Protein AF-A0A359BHM2-F1 (afdb_monomer_lite)

Foldseek 3Di:
DPDDPNVVVVVLVVLLVLLLCLLLPLLLVLCVLVPVHRDLLNSVVVLLVVLVVQCVVLPQQDAQLDQDPDHDDDFSNDRLDDLPDDVSVVVVVVVVVVVVVVVVPQVLLVVVLVVDPDPVVSVVVVVVVVVSVCSNVSSVSSLVSSLSCLQGPPVHPLHQAFAFPVVVCPQPLQVVCVVVVQWDFDDSPPPRGGGSSRTGGHPVCSQLCSCSSSVHPVVSSVSNVSSVVSVVVSVVVSVVVVVVVCVVPVD

Structure (mmCIF, N/CA/C/O backbone):
data_AF-A0A359BHM2-F1
#
_entry.id   AF-A0A359BHM2-F1
#
loop_
_atom_site.group_PDB
_atom_site.id
_atom_site.type_symbol
_atom_site.label_atom_id
_atom_site.label_alt_id
_atom_site.label_comp_id
_atom_site.label_asym_id
_atom_site.label_entity_id
_atom_site.label_seq_id
_atom_site.pdbx_PDB_ins_code
_atom_site.Cartn_x
_atom_site.Cartn_y
_atom_site.Cartn_z
_atom_site.occupancy
_atom_site.B_iso_or_equiv
_atom_site.auth_seq_id
_atom_site.auth_comp_id
_atom_site.auth_asym_id
_atom_site.auth_atom_id
_atom_site.pdbx_PDB_model_num
ATOM 1 N N . MET A 1 1 ? 32.598 -15.786 -12.227 1.00 43.06 1 MET A N 1
ATOM 2 C CA . MET A 1 1 ? 32.624 -14.385 -12.712 1.00 43.06 1 MET A CA 1
ATOM 3 C C . MET A 1 1 ? 32.111 -14.321 -14.161 1.00 43.06 1 MET A C 1
ATOM 5 O O . MET A 1 1 ? 32.843 -13.924 -15.052 1.00 43.06 1 MET A O 1
ATOM 9 N N . LEU A 1 2 ? 30.867 -14.757 -14.416 1.00 44.81 2 LEU A N 1
ATOM 10 C CA . LEU A 1 2 ? 30.299 -14.979 -15.766 1.00 44.81 2 LEU A CA 1
ATOM 11 C C . LEU A 1 2 ? 29.110 -14.045 -16.085 1.00 44.81 2 LEU A C 1
ATOM 13 O O . LEU A 1 2 ? 28.187 -14.410 -16.803 1.00 44.81 2 LEU A O 1
ATOM 17 N N . GLY A 1 3 ? 29.109 -12.827 -15.544 1.00 48.28 3 GLY A N 1
ATOM 18 C CA . GLY A 1 3 ? 28.025 -11.872 -15.760 1.00 48.28 3 GLY A CA 1
ATOM 19 C C . GLY A 1 3 ? 28.545 -10.445 -15.770 1.00 48.28 3 GLY A C 1
ATOM 20 O O . GLY A 1 3 ? 28.732 -9.863 -14.711 1.00 48.28 3 GLY A O 1
ATOM 21 N N . GLY A 1 4 ? 28.805 -9.893 -16.957 1.00 72.62 4 GLY A N 1
ATOM 22 C CA . GLY A 1 4 ? 29.104 -8.464 -17.120 1.00 72.62 4 GLY A CA 1
ATOM 23 C C . GLY A 1 4 ? 27.884 -7.577 -16.822 1.00 72.62 4 GLY A C 1
ATOM 24 O O . GLY A 1 4 ? 26.893 -8.043 -16.264 1.00 72.62 4 GLY A O 1
ATOM 25 N N . MET A 1 5 ? 27.899 -6.317 -17.279 1.00 64.00 5 MET A N 1
ATOM 26 C CA . MET A 1 5 ? 26.804 -5.339 -17.083 1.00 64.00 5 MET A CA 1
ATOM 27 C C . MET A 1 5 ? 25.392 -5.876 -17.407 1.00 64.00 5 MET A C 1
ATOM 29 O O . MET A 1 5 ? 24.415 -5.462 -16.790 1.00 64.00 5 MET A O 1
ATOM 33 N N . ARG A 1 6 ? 25.274 -6.850 -18.323 1.00 64.88 6 ARG A N 1
ATOM 34 C CA . ARG A 1 6 ? 24.004 -7.514 -18.665 1.00 64.88 6 ARG A CA 1
ATOM 35 C C . ARG A 1 6 ? 23.400 -8.339 -17.520 1.00 64.88 6 ARG A C 1
ATOM 37 O O . ARG A 1 6 ? 22.182 -8.425 -17.420 1.00 64.88 6 ARG A O 1
ATOM 44 N N . ALA A 1 7 ? 24.209 -8.957 -16.662 1.00 71.06 7 ALA A N 1
ATOM 45 C CA . ALA A 1 7 ? 23.688 -9.746 -15.544 1.00 71.06 7 ALA A CA 1
ATOM 46 C C . ALA A 1 7 ? 23.012 -8.845 -14.499 1.00 71.06 7 ALA A C 1
ATOM 48 O O . ALA A 1 7 ? 21.906 -9.144 -14.060 1.00 71.06 7 ALA A O 1
ATOM 49 N N . VAL A 1 8 ? 23.623 -7.692 -14.202 1.00 70.75 8 VAL A N 1
ATOM 50 C CA . VAL A 1 8 ? 23.077 -6.683 -13.277 1.00 70.75 8 VAL A CA 1
ATOM 51 C C . VAL A 1 8 ? 21.770 -6.079 -13.806 1.00 70.75 8 VAL A C 1
ATOM 53 O O . VAL A 1 8 ? 20.825 -5.859 -13.052 1.00 70.75 8 VAL A O 1
ATOM 56 N N . THR A 1 9 ? 21.655 -5.854 -15.121 1.00 73.94 9 THR A N 1
ATOM 57 C CA . THR A 1 9 ? 20.395 -5.360 -15.703 1.00 73.94 9 THR A CA 1
ATOM 58 C C . THR A 1 9 ? 19.255 -6.366 -15.545 1.00 73.94 9 THR A C 1
ATOM 60 O O . THR A 1 9 ? 18.137 -5.967 -15.230 1.00 73.94 9 THR A O 1
ATOM 63 N N . TRP A 1 10 ? 19.522 -7.666 -15.707 1.00 77.38 10 TRP A N 1
ATOM 64 C CA . TRP A 1 10 ? 18.494 -8.702 -15.558 1.00 77.38 10 TRP A CA 1
ATOM 65 C C . TRP A 1 10 ? 18.038 -8.871 -14.108 1.00 77.38 10 TRP A C 1
ATOM 67 O O . TRP A 1 10 ? 16.845 -9.051 -13.868 1.00 77.38 10 TRP A O 1
ATOM 77 N N . THR A 1 11 ? 18.949 -8.757 -13.138 1.00 81.50 11 THR A N 1
ATOM 78 C CA . THR A 1 11 ? 18.578 -8.822 -11.718 1.00 81.50 11 THR A CA 1
ATOM 79 C C . THR A 1 11 ? 17.715 -7.636 -11.304 1.00 81.50 11 THR A C 1
ATOM 81 O O . THR A 1 11 ? 16.730 -7.831 -10.599 1.00 81.50 11 THR A O 1
ATOM 84 N N . GLN A 1 12 ? 18.012 -6.427 -11.784 1.00 78.94 12 GLN A N 1
ATOM 85 C CA . GLN A 1 12 ? 17.185 -5.251 -11.494 1.00 78.94 12 GLN A CA 1
ATOM 86 C C . GLN A 1 12 ? 15.796 -5.336 -12.140 1.00 78.94 12 GLN A C 1
ATOM 88 O O . GLN A 1 12 ? 14.804 -4.984 -11.508 1.00 78.94 12 GLN A O 1
ATOM 93 N N . VAL A 1 13 ? 15.692 -5.861 -13.368 1.00 81.94 13 VAL A N 1
ATOM 94 C CA . VAL A 1 13 ? 14.385 -6.124 -13.996 1.00 81.94 13 VAL A CA 1
ATOM 95 C C . VAL A 1 13 ? 13.578 -7.117 -13.159 1.00 81.94 13 VAL A C 1
ATOM 97 O O . VAL A 1 13 ? 12.403 -6.875 -12.889 1.00 81.94 13 VAL A O 1
ATOM 100 N N . ALA A 1 14 ? 14.204 -8.202 -12.697 1.00 84.94 14 ALA A N 1
ATOM 101 C CA . ALA A 1 14 ? 13.541 -9.181 -11.842 1.00 84.94 14 ALA A CA 1
ATOM 102 C C . ALA A 1 14 ? 13.079 -8.568 -10.508 1.00 84.94 14 ALA A C 1
ATOM 104 O O . ALA A 1 14 ? 11.926 -8.760 -10.127 1.00 84.94 14 ALA A O 1
ATOM 105 N N . GLN A 1 15 ? 13.933 -7.786 -9.834 1.00 84.75 15 GLN A N 1
ATOM 106 C CA . GLN A 1 15 ? 13.580 -7.065 -8.601 1.00 84.75 15 GLN A CA 1
ATOM 107 C C . GLN A 1 15 ? 12.366 -6.159 -8.804 1.00 84.75 15 GLN A C 1
ATOM 109 O O . GLN A 1 15 ? 11.465 -6.129 -7.969 1.00 84.75 15 GLN A O 1
ATOM 114 N N . TYR A 1 16 ? 12.319 -5.460 -9.935 1.00 85.06 16 TYR A N 1
ATOM 115 C CA . TYR A 1 16 ? 11.236 -4.542 -10.243 1.00 85.06 16 TYR A CA 1
ATOM 116 C C . TYR A 1 16 ? 9.916 -5.266 -10.537 1.00 85.06 16 TYR A C 1
ATOM 118 O O . TYR A 1 16 ? 8.866 -4.863 -10.044 1.00 85.06 16 TYR A O 1
ATOM 126 N N . ILE A 1 17 ? 9.960 -6.387 -11.263 1.00 87.75 17 ILE A N 1
ATOM 127 C CA . ILE A 1 17 ? 8.781 -7.242 -11.477 1.00 87.75 17 ILE A CA 1
ATOM 128 C C . ILE A 1 17 ? 8.262 -7.785 -10.140 1.00 87.75 17 ILE A C 1
ATOM 130 O O . ILE A 1 17 ? 7.060 -7.723 -9.885 1.00 87.75 17 ILE A O 1
ATOM 134 N N . VAL A 1 18 ? 9.153 -8.274 -9.271 1.00 88.94 18 VAL A N 1
ATOM 135 C CA . VAL A 1 18 ? 8.780 -8.779 -7.940 1.00 88.94 18 VAL A CA 1
ATOM 136 C C . VAL A 1 18 ? 8.131 -7.680 -7.103 1.00 88.94 18 VAL A C 1
ATOM 138 O O . VAL A 1 18 ? 7.089 -7.931 -6.509 1.00 88.94 18 VAL A O 1
ATOM 141 N N . LEU A 1 19 ? 8.690 -6.467 -7.099 1.00 89.12 19 LEU A N 1
ATOM 142 C CA . LEU A 1 19 ? 8.122 -5.306 -6.408 1.00 89.12 19 LEU A CA 1
ATOM 143 C C . LEU A 1 19 ? 6.694 -5.023 -6.881 1.00 89.12 19 LEU A C 1
ATOM 145 O O . LEU A 1 19 ? 5.785 -4.909 -6.063 1.00 89.12 19 LEU A O 1
ATOM 149 N N . ILE A 1 20 ? 6.484 -4.943 -8.195 1.00 90.69 20 ILE A N 1
ATOM 150 C CA . ILE A 1 20 ? 5.177 -4.618 -8.776 1.00 90.69 20 ILE A CA 1
ATOM 151 C C . ILE A 1 20 ? 4.141 -5.703 -8.461 1.00 90.69 20 ILE A C 1
ATOM 153 O O . ILE A 1 20 ? 3.015 -5.390 -8.080 1.00 90.69 20 ILE A O 1
ATOM 157 N N . ILE A 1 21 ? 4.522 -6.976 -8.566 1.00 91.38 21 ILE A N 1
ATOM 158 C CA . ILE A 1 21 ? 3.646 -8.103 -8.223 1.00 91.38 21 ILE A CA 1
ATOM 159 C C . ILE A 1 21 ? 3.322 -8.101 -6.726 1.00 91.38 21 ILE A C 1
ATOM 161 O O . ILE A 1 21 ? 2.158 -8.245 -6.352 1.00 91.38 21 ILE A O 1
ATOM 165 N N . ALA A 1 22 ? 4.330 -7.896 -5.876 1.00 90.69 22 ALA A N 1
ATOM 166 C CA . ALA A 1 22 ? 4.158 -7.801 -4.432 1.00 90.69 22 ALA A CA 1
ATOM 167 C C . ALA A 1 22 ? 3.209 -6.662 -4.048 1.00 90.69 22 ALA A C 1
ATOM 169 O O . ALA A 1 22 ? 2.436 -6.811 -3.110 1.00 90.69 22 ALA A O 1
ATOM 170 N N . TYR A 1 23 ? 3.223 -5.556 -4.793 1.00 89.31 23 TYR A N 1
ATOM 171 C CA . TYR A 1 23 ? 2.334 -4.424 -4.557 1.00 89.31 23 TYR A CA 1
ATOM 172 C C . TYR A 1 23 ? 0.905 -4.660 -5.065 1.00 89.31 23 TYR A C 1
ATOM 174 O O . TYR A 1 23 ? -0.054 -4.300 -4.391 1.00 89.31 23 TYR A O 1
ATOM 182 N N . LEU A 1 24 ? 0.738 -5.290 -6.231 1.00 90.94 24 LEU A N 1
ATOM 183 C CA . LEU A 1 24 ? -0.579 -5.508 -6.838 1.00 90.94 24 LEU A CA 1
ATOM 184 C C . LEU A 1 24 ? -1.402 -6.605 -6.163 1.00 90.94 24 LEU A C 1
ATOM 186 O O . LEU A 1 24 ? -2.615 -6.450 -6.033 1.00 90.94 24 LEU A O 1
ATOM 190 N N . ILE A 1 25 ? -0.776 -7.719 -5.768 1.00 90.94 25 ILE A N 1
ATOM 191 C CA . ILE A 1 25 ? -1.501 -8.888 -5.245 1.00 90.94 25 ILE A CA 1
ATOM 192 C C . ILE A 1 25 ? -2.387 -8.534 -4.037 1.00 90.94 25 ILE A C 1
ATOM 194 O O . ILE A 1 25 ? -3.576 -8.857 -4.087 1.00 90.94 25 ILE A O 1
ATOM 198 N N . PRO A 1 26 ? -1.884 -7.853 -2.986 1.00 89.38 26 PRO A N 1
ATOM 199 C CA . PRO A 1 26 ? -2.713 -7.481 -1.843 1.00 89.38 26 PRO A CA 1
ATOM 200 C C . PRO A 1 26 ? -3.880 -6.582 -2.247 1.00 89.38 26 PRO A C 1
ATOM 202 O O . PRO A 1 26 ? -4.991 -6.771 -1.768 1.00 89.38 26 PRO A O 1
ATOM 205 N N . VAL A 1 27 ? -3.654 -5.631 -3.155 1.00 89.56 27 VAL A N 1
ATOM 206 C CA . VAL A 1 27 ? -4.669 -4.647 -3.559 1.00 89.56 27 VAL A CA 1
ATOM 207 C C . VAL A 1 27 ? -5.783 -5.302 -4.367 1.00 89.56 27 VAL A C 1
ATOM 209 O O . VAL A 1 27 ? -6.958 -5.061 -4.101 1.00 89.56 27 VAL A O 1
ATOM 212 N N . ILE A 1 28 ? -5.427 -6.170 -5.315 1.00 89.75 28 ILE A N 1
ATOM 213 C CA . ILE A 1 28 ? -6.392 -6.947 -6.104 1.00 89.75 28 ILE A CA 1
ATOM 214 C C . ILE A 1 28 ? -7.213 -7.860 -5.191 1.00 89.75 28 ILE A C 1
ATOM 216 O O . ILE A 1 28 ? -8.431 -7.953 -5.344 1.00 89.75 28 ILE A O 1
ATOM 220 N N . TRP A 1 29 ? -6.564 -8.510 -4.221 1.00 88.12 29 TRP A N 1
ATOM 221 C CA . TRP A 1 29 ? -7.259 -9.376 -3.274 1.00 88.12 29 TRP A CA 1
ATOM 222 C C . TRP A 1 29 ? -8.232 -8.584 -2.401 1.00 88.12 29 TRP A C 1
ATOM 224 O O . TRP A 1 29 ? -9.405 -8.944 -2.326 1.00 88.12 29 TRP A O 1
ATOM 234 N N . MET A 1 30 ? -7.772 -7.488 -1.790 1.00 86.38 30 MET A N 1
ATOM 235 C CA . MET A 1 30 ? -8.610 -6.619 -0.959 1.00 86.38 30 MET A CA 1
ATOM 236 C C . MET A 1 30 ? -9.823 -6.105 -1.731 1.00 86.38 30 MET A C 1
ATOM 238 O O . MET A 1 30 ? -10.947 -6.206 -1.249 1.00 86.38 30 MET A O 1
ATOM 242 N N . SER A 1 31 ? -9.609 -5.632 -2.959 1.00 86.31 31 SER A N 1
ATOM 243 C CA . SER A 1 31 ? -10.682 -5.183 -3.848 1.00 86.31 31 SER A CA 1
ATOM 244 C C . SER A 1 31 ? -11.733 -6.266 -4.087 1.00 86.31 31 SER A C 1
ATOM 246 O O . SER A 1 31 ? -12.931 -5.994 -4.032 1.00 86.31 31 SER A O 1
ATOM 248 N N . ASN A 1 32 ? -11.300 -7.512 -4.299 1.00 85.69 32 ASN A N 1
ATOM 249 C CA . ASN A 1 32 ? -12.210 -8.634 -4.492 1.00 85.69 32 ASN A CA 1
ATOM 250 C C . ASN A 1 32 ? -13.006 -8.946 -3.214 1.00 85.69 32 ASN A C 1
ATOM 252 O O . ASN A 1 32 ? -14.225 -9.087 -3.275 1.00 85.69 32 ASN A O 1
ATOM 256 N N . THR A 1 33 ? -12.341 -8.980 -2.055 1.00 81.44 33 THR A N 1
ATOM 257 C CA . THR A 1 33 ? -12.995 -9.252 -0.762 1.00 81.44 33 THR A CA 1
ATOM 258 C C . THR A 1 33 ? -13.956 -8.152 -0.323 1.00 81.44 33 THR A C 1
ATOM 260 O O . THR A 1 33 ? -14.935 -8.446 0.353 1.00 81.44 33 THR A O 1
ATOM 263 N N . GLN A 1 34 ? -13.699 -6.903 -0.715 1.00 80.81 34 GLN A N 1
ATOM 264 C CA . GLN A 1 34 ? -14.555 -5.755 -0.409 1.00 80.81 34 GLN A CA 1
ATOM 265 C C . GLN A 1 34 ? -15.694 -5.569 -1.430 1.00 80.81 34 GLN A C 1
ATOM 267 O O . GLN A 1 34 ? -16.532 -4.693 -1.255 1.00 80.81 34 GLN A O 1
ATOM 272 N N . GLY A 1 35 ? -15.754 -6.384 -2.491 1.00 80.62 35 GLY A N 1
ATOM 273 C CA . GLY A 1 35 ? -16.824 -6.331 -3.494 1.00 80.62 35 GLY A CA 1
ATOM 274 C C . GLY A 1 35 ? -16.606 -5.334 -4.639 1.00 80.62 35 GLY A C 1
ATOM 275 O O . GLY A 1 35 ? -17.441 -5.262 -5.535 1.00 80.62 35 GLY A O 1
ATOM 276 N N . PHE A 1 36 ? -15.465 -4.641 -4.690 1.00 80.88 36 PHE A N 1
ATOM 277 C CA . PHE A 1 36 ? -15.118 -3.665 -5.738 1.00 80.88 36 PHE A CA 1
ATOM 278 C C . PHE A 1 36 ? -14.597 -4.300 -7.045 1.00 80.88 36 PHE A C 1
ATOM 280 O O . PHE A 1 36 ? -14.222 -3.606 -7.991 1.00 80.88 36 PHE A O 1
ATOM 287 N N . GLY A 1 37 ? -14.569 -5.634 -7.120 1.00 80.69 37 GLY A N 1
ATOM 288 C CA . GLY A 1 37 ? -14.139 -6.397 -8.292 1.00 80.69 37 GLY A CA 1
ATOM 289 C C . GLY A 1 37 ? -12.632 -6.674 -8.337 1.00 80.69 37 GLY A C 1
ATOM 290 O O . GLY A 1 37 ? -11.892 -6.399 -7.398 1.00 80.69 37 GLY A O 1
ATOM 291 N N . ILE A 1 38 ? -12.167 -7.277 -9.437 1.00 77.12 38 ILE A N 1
ATOM 292 C CA . ILE A 1 38 ? -10.764 -7.719 -9.598 1.00 77.12 38 ILE A CA 1
ATOM 293 C C . ILE A 1 38 ? -9.820 -6.534 -9.842 1.00 77.12 38 ILE A C 1
ATOM 295 O O . ILE A 1 38 ? -8.649 -6.580 -9.475 1.00 77.12 38 ILE A O 1
ATOM 299 N N . ILE A 1 39 ? -10.313 -5.470 -10.477 1.00 83.81 39 ILE A N 1
ATOM 300 C CA . ILE A 1 39 ? -9.502 -4.297 -10.800 1.00 83.81 39 ILE A CA 1
ATOM 301 C C . ILE A 1 39 ? -9.891 -3.171 -9.829 1.00 83.81 39 ILE A C 1
ATOM 303 O O . ILE A 1 39 ? -10.901 -2.506 -10.069 1.00 83.81 39 ILE A O 1
ATOM 307 N N . PRO A 1 40 ? -9.081 -2.911 -8.781 1.00 77.50 40 PRO A N 1
ATOM 308 C CA . PRO A 1 40 ? -9.393 -1.934 -7.726 1.00 77.50 40 PRO A CA 1
ATOM 309 C C . PRO A 1 40 ? -9.658 -0.531 -8.267 1.00 77.50 40 PRO A C 1
ATOM 311 O O . PRO A 1 40 ? -10.446 0.232 -7.721 1.00 77.50 40 PRO A O 1
ATOM 314 N N . HIS A 1 41 ? -9.018 -0.199 -9.383 1.00 83.50 41 HIS A N 1
ATOM 315 C CA . HIS A 1 41 ? -9.092 1.113 -10.001 1.00 83.50 41 HIS A CA 1
ATOM 316 C C . HIS A 1 41 ? -10.483 1.468 -10.543 1.00 83.50 41 HIS A C 1
ATOM 318 O O . HIS A 1 41 ? -10.804 2.650 -10.619 1.00 83.50 41 HIS A O 1
ATOM 324 N N . PHE A 1 42 ? -11.309 0.481 -10.911 1.00 82.94 42 PHE A N 1
ATOM 325 C CA . PHE A 1 42 ? -12.669 0.747 -11.394 1.00 82.94 42 PHE A CA 1
ATOM 326 C C . PHE A 1 42 ? -13.666 0.931 -10.246 1.00 82.94 42 PHE A C 1
ATOM 328 O O . PHE A 1 42 ? -14.535 1.790 -10.346 1.00 82.94 42 PHE A O 1
ATOM 335 N N . GLY A 1 43 ? -13.507 0.193 -9.143 1.00 79.25 43 GLY A N 1
ATOM 336 C CA . GLY A 1 43 ? -14.335 0.345 -7.940 1.00 79.25 43 GLY A CA 1
ATOM 337 C C . GLY A 1 43 ? -13.870 1.453 -6.987 1.00 79.25 43 GLY A C 1
ATOM 338 O O . GLY A 1 43 ? -14.527 1.725 -5.988 1.00 79.25 43 GLY A O 1
ATOM 339 N N . TYR A 1 44 ? -12.760 2.133 -7.299 1.00 80.81 44 TYR A N 1
ATOM 340 C CA . TYR A 1 44 ? -12.183 3.188 -6.461 1.00 80.81 44 TYR A CA 1
ATOM 341 C C . TYR A 1 44 ? -13.184 4.300 -6.109 1.00 80.81 44 TYR A C 1
ATOM 343 O O . TYR A 1 44 ? -13.208 4.765 -4.975 1.00 80.81 44 TYR A O 1
ATOM 351 N N . GLY A 1 45 ? -14.031 4.717 -7.057 1.00 81.75 45 GLY A N 1
ATOM 352 C CA . GLY A 1 45 ? -15.023 5.771 -6.813 1.00 81.75 45 GLY A CA 1
ATOM 353 C C . GLY A 1 45 ? -16.063 5.385 -5.757 1.00 81.75 45 GLY A C 1
ATOM 354 O O . GLY A 1 45 ? -16.374 6.184 -4.878 1.00 81.75 45 GLY A O 1
ATOM 355 N N . GLU A 1 46 ? -16.548 4.144 -5.806 1.00 83.50 46 GLU A N 1
ATOM 356 C CA . GLU A 1 46 ? -17.490 3.602 -4.821 1.00 83.50 46 GLU A CA 1
ATOM 357 C C . GLU A 1 46 ? -16.817 3.426 -3.457 1.00 83.50 46 GLU A C 1
ATOM 359 O O . GLU A 1 46 ? -17.390 3.789 -2.431 1.00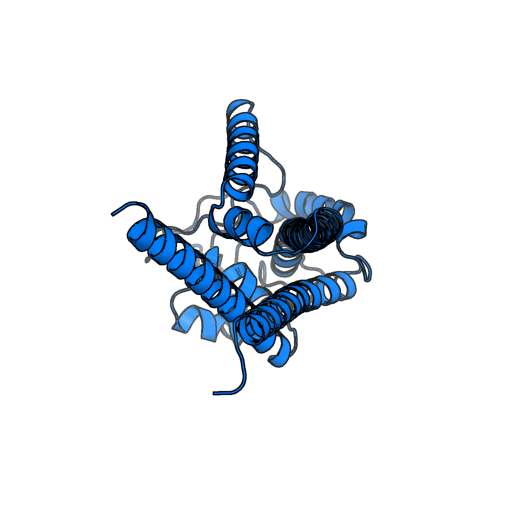 83.50 46 GLU A O 1
ATOM 364 N N . ALA A 1 47 ? -15.567 2.953 -3.446 1.00 83.12 47 ALA A N 1
ATOM 365 C CA . ALA A 1 47 ? -14.764 2.834 -2.236 1.00 83.12 47 ALA A CA 1
ATOM 366 C C . ALA A 1 47 ? -14.581 4.194 -1.540 1.00 83.12 47 ALA A C 1
ATOM 368 O O . ALA A 1 47 ? -14.766 4.314 -0.329 1.00 83.12 47 ALA A O 1
ATOM 369 N N . VAL A 1 48 ? -14.279 5.249 -2.300 1.00 83.69 48 VAL A N 1
ATOM 370 C CA . VAL A 1 48 ? -14.160 6.612 -1.762 1.00 83.69 48 VAL A CA 1
ATOM 371 C C . VAL A 1 48 ? -15.499 7.129 -1.239 1.00 83.69 48 VAL A C 1
ATOM 373 O O . VAL A 1 48 ? -15.531 7.682 -0.140 1.00 83.69 48 VAL A O 1
ATOM 376 N N . ALA A 1 49 ? -16.598 6.925 -1.971 1.00 84.00 49 ALA A N 1
ATOM 377 C CA . ALA A 1 49 ? -17.931 7.328 -1.520 1.00 84.00 49 ALA A CA 1
ATOM 378 C C . ALA A 1 49 ? -18.298 6.648 -0.191 1.00 84.00 49 ALA A C 1
ATOM 380 O O . ALA A 1 49 ? -18.765 7.302 0.740 1.00 84.00 49 ALA A O 1
ATOM 381 N N . ARG A 1 50 ? -17.982 5.355 -0.058 1.00 82.56 50 ARG A N 1
ATOM 382 C CA . ARG A 1 50 ? -18.188 4.607 1.182 1.00 82.56 50 ARG A CA 1
ATOM 383 C C . ARG A 1 50 ? -17.372 5.164 2.346 1.00 82.56 50 ARG A C 1
ATOM 385 O O . ARG A 1 50 ? -17.891 5.278 3.453 1.00 82.56 50 ARG A O 1
ATOM 392 N N . ILE A 1 51 ? -16.116 5.553 2.109 1.00 82.25 51 ILE A N 1
ATOM 393 C CA . ILE A 1 51 ? -15.317 6.235 3.135 1.00 82.25 51 ILE A CA 1
ATOM 394 C C . ILE A 1 51 ? -16.019 7.521 3.560 1.00 82.25 51 ILE A C 1
ATOM 396 O O . ILE A 1 51 ? -16.207 7.704 4.755 1.00 82.25 51 ILE A O 1
ATOM 400 N N . GLN A 1 52 ? -16.448 8.366 2.616 1.00 80.38 52 GLN A N 1
ATOM 401 C CA . GLN A 1 52 ? -17.101 9.650 2.909 1.00 80.38 52 GLN A CA 1
ATOM 402 C C . GLN A 1 52 ? -18.362 9.508 3.775 1.00 80.38 52 GLN A C 1
ATOM 404 O O . GLN A 1 52 ? -18.639 10.390 4.584 1.00 80.38 52 GLN A O 1
ATOM 409 N N . GLU A 1 53 ? -19.101 8.405 3.645 1.00 81.75 53 GLU A N 1
ATOM 410 C CA . GLU A 1 53 ? -20.223 8.079 4.535 1.00 81.75 53 GLU A CA 1
ATOM 411 C C . GLU A 1 53 ? -19.766 7.688 5.945 1.00 81.75 53 GLU A C 1
ATOM 413 O O . GLU A 1 53 ? -20.396 8.065 6.933 1.00 81.75 53 GLU A O 1
ATOM 418 N N . LEU A 1 54 ? -18.680 6.919 6.049 1.00 79.25 54 LEU A N 1
ATOM 419 C CA . LEU A 1 54 ? -18.172 6.390 7.313 1.00 79.25 54 LEU A CA 1
ATOM 420 C C . LEU A 1 54 ? -17.407 7.439 8.125 1.00 79.25 54 LEU A C 1
ATOM 422 O O . LEU A 1 54 ? -17.515 7.426 9.348 1.00 79.25 54 LEU A O 1
ATOM 426 N N . GLU A 1 55 ? -16.674 8.359 7.483 1.00 76.12 55 GLU A N 1
ATOM 427 C CA . GLU A 1 55 ? -15.870 9.388 8.163 1.00 76.12 55 GLU A CA 1
ATOM 428 C C . GLU A 1 55 ? -16.650 10.191 9.225 1.00 76.12 55 GLU A C 1
ATOM 430 O O . GLU A 1 55 ? -16.177 10.272 10.364 1.00 76.12 55 GLU A O 1
ATOM 435 N N . PRO A 1 56 ? -17.840 10.754 8.931 1.00 72.00 56 PRO A N 1
ATOM 436 C CA . PRO A 1 56 ? -18.614 11.479 9.937 1.00 72.00 56 PRO A CA 1
ATOM 437 C C . PRO A 1 56 ? -19.160 10.560 11.038 1.00 72.00 56 PRO A C 1
ATOM 439 O O . PRO A 1 56 ? -19.284 10.994 12.182 1.00 72.00 56 PRO A O 1
ATOM 442 N N . VAL A 1 57 ? -19.459 9.294 10.724 1.00 71.00 57 VAL A N 1
ATOM 443 C CA . VAL A 1 57 ? -20.014 8.321 11.682 1.00 71.00 57 VAL A CA 1
ATOM 444 C C . VAL A 1 57 ? -18.972 7.907 12.719 1.00 71.00 57 VAL A C 1
ATOM 446 O O . VAL A 1 57 ? -19.290 7.807 13.901 1.00 71.00 57 VAL A O 1
ATOM 449 N N . VAL A 1 58 ? -17.717 7.728 12.304 1.00 69.75 58 VAL A N 1
ATOM 450 C CA . VAL A 1 58 ? -16.603 7.364 13.199 1.00 69.75 58 VAL A CA 1
ATOM 451 C C . VAL A 1 58 ? -15.936 8.580 13.861 1.00 69.75 58 VAL A C 1
ATOM 453 O O . VAL A 1 58 ? -14.867 8.443 14.453 1.00 69.75 58 VAL A O 1
ATOM 456 N N . GLN A 1 59 ? -16.550 9.766 13.754 1.00 66.94 59 GLN A N 1
ATOM 457 C CA . GLN A 1 59 ? -16.064 11.033 14.314 1.00 66.94 59 GLN A CA 1
ATOM 458 C C . GLN A 1 59 ? -14.621 11.376 13.894 1.00 66.94 59 GLN A C 1
ATOM 460 O O . GLN A 1 59 ? -13.775 11.735 14.721 1.00 66.94 59 GLN A O 1
ATOM 465 N N . LEU A 1 60 ? -14.323 11.285 12.590 1.00 61.31 60 LEU A N 1
ATOM 466 C CA . LEU A 1 60 ? -13.025 11.698 12.049 1.00 61.31 60 LEU A CA 1
ATOM 467 C C . LEU A 1 60 ? -12.686 13.142 12.471 1.00 61.31 60 LEU A C 1
ATOM 469 O O . LEU A 1 60 ? -13.433 14.075 12.187 1.00 61.31 60 LEU A O 1
ATOM 473 N N . GLY A 1 61 ? -11.543 13.329 13.137 1.00 54.94 61 GLY A N 1
ATOM 474 C CA . GLY A 1 61 ? -11.083 14.648 13.593 1.00 54.94 61 GLY A CA 1
ATOM 475 C C . GLY A 1 61 ? -11.484 15.028 15.023 1.00 54.94 61 GLY A C 1
ATOM 476 O O . GLY A 1 61 ? -11.104 16.111 15.474 1.00 54.94 61 GLY A O 1
ATOM 477 N N . ALA A 1 62 ? -12.173 14.151 15.764 1.00 57.84 62 ALA A N 1
ATOM 478 C CA . ALA A 1 62 ? -12.264 14.275 17.218 1.00 57.84 62 ALA A CA 1
ATOM 479 C C . ALA A 1 62 ? -10.851 14.329 17.830 1.00 57.84 62 ALA A C 1
ATOM 481 O O . ALA A 1 62 ? -9.927 13.656 17.360 1.00 57.84 62 ALA A O 1
ATOM 482 N N . ALA A 1 63 ? -10.662 15.167 18.854 1.00 54.16 63 ALA A N 1
ATOM 483 C CA . ALA A 1 63 ? -9.372 15.289 19.521 1.00 54.16 63 ALA A CA 1
ATOM 484 C C . ALA A 1 63 ? -8.922 13.908 20.030 1.00 54.16 63 ALA A C 1
ATOM 486 O O . ALA A 1 63 ? -9.705 13.196 20.660 1.00 54.16 63 ALA A O 1
ATOM 487 N N . ALA A 1 64 ? -7.672 13.531 19.731 1.00 57.09 64 ALA A N 1
ATOM 488 C CA . ALA A 1 64 ? -7.071 12.322 20.284 1.00 57.09 64 ALA A CA 1
ATOM 489 C C . ALA A 1 64 ? -7.185 12.349 21.805 1.00 57.09 64 ALA A C 1
ATOM 491 O O . ALA A 1 64 ? -6.805 13.348 22.430 1.00 57.09 64 ALA A O 1
ATOM 492 N N . VAL A 1 65 ? -7.711 11.265 22.375 1.00 55.09 65 VAL A N 1
ATOM 493 C CA . VAL A 1 65 ? -7.714 11.091 23.821 1.00 55.09 65 VAL A CA 1
ATOM 494 C C . VAL A 1 65 ? -6.299 10.649 24.183 1.00 55.09 65 VAL A C 1
ATOM 496 O O . VAL A 1 65 ? -5.862 9.542 23.885 1.00 55.09 65 VAL A O 1
ATOM 499 N N . ASP A 1 66 ? -5.546 11.616 24.695 1.00 56.09 66 ASP A N 1
ATOM 500 C CA . ASP A 1 66 ? -4.111 11.591 24.958 1.00 56.09 66 ASP A CA 1
ATOM 501 C C . ASP A 1 66 ? -3.170 11.572 23.746 1.00 56.09 66 ASP A C 1
ATOM 503 O O . ASP A 1 66 ? -3.332 10.893 22.731 1.00 56.09 66 ASP A O 1
ATOM 507 N N . LYS A 1 67 ? -2.104 12.371 23.875 1.00 56.09 67 LYS A N 1
ATOM 508 C CA . LYS A 1 67 ? -1.003 12.358 22.918 1.00 56.09 67 LYS A CA 1
ATOM 509 C C . LYS A 1 67 ? -0.248 11.045 23.095 1.00 56.09 67 LYS A C 1
ATOM 511 O O . LYS A 1 67 ? 0.142 10.723 24.217 1.00 56.09 67 LYS A O 1
ATOM 516 N N . PRO A 1 68 ? 0.028 10.325 22.006 1.00 56.38 68 PRO A N 1
ATOM 517 C CA . PRO A 1 68 ? 0.749 9.075 22.096 1.00 56.38 68 PRO A CA 1
ATOM 518 C C . PRO A 1 68 ? 2.140 9.258 22.726 1.00 56.38 68 PRO A C 1
ATOM 520 O O . PRO A 1 68 ? 2.785 10.283 22.480 1.00 56.38 68 PRO A O 1
ATOM 523 N N . PRO A 1 69 ? 2.643 8.267 23.488 1.00 56.09 69 PRO A N 1
ATOM 524 C CA . PRO A 1 69 ? 3.917 8.367 24.209 1.00 56.09 69 PRO A CA 1
ATOM 525 C C . PRO A 1 69 ? 5.134 8.545 23.286 1.00 56.09 69 PRO A C 1
ATOM 527 O O . PRO A 1 69 ? 6.171 9.051 23.713 1.00 56.09 69 PRO A O 1
ATOM 530 N N . PHE A 1 70 ? 5.007 8.179 22.009 1.00 55.84 70 PHE A N 1
ATOM 531 C CA . PHE A 1 70 ? 6.016 8.393 20.977 1.00 55.84 70 PHE A CA 1
ATOM 532 C C . PHE A 1 70 ? 5.434 9.363 19.949 1.00 55.84 70 PHE A C 1
ATOM 534 O O . PHE A 1 70 ? 4.585 8.994 19.140 1.00 55.84 70 PHE A O 1
ATOM 541 N N . GLY A 1 71 ? 5.823 10.635 20.051 1.00 51.50 71 GLY A N 1
ATOM 542 C CA . GLY A 1 71 ? 5.257 11.720 19.255 1.00 51.50 71 GLY A CA 1
ATOM 543 C C . GLY A 1 71 ? 5.215 11.426 17.753 1.00 51.50 71 GLY A C 1
ATOM 544 O O . GLY A 1 71 ? 6.149 10.868 17.183 1.00 51.50 71 GLY A O 1
ATOM 545 N N . GLY A 1 72 ? 4.136 11.875 17.113 1.00 50.59 72 GLY A N 1
ATOM 546 C CA . GLY A 1 72 ? 4.026 11.913 15.660 1.00 50.59 72 GLY A CA 1
ATOM 547 C C . GLY A 1 72 ? 3.375 10.680 15.050 1.00 50.59 72 GLY A C 1
ATOM 548 O O . GLY A 1 72 ? 4.018 9.895 14.367 1.00 50.59 72 GLY A O 1
ATOM 549 N N . VAL A 1 73 ? 2.058 10.590 15.176 1.00 50.72 73 VAL A N 1
ATOM 550 C CA . VAL A 1 73 ? 1.239 9.903 14.176 1.00 50.72 73 VAL A CA 1
ATOM 551 C C . VAL A 1 73 ? 0.057 10.790 13.883 1.00 50.72 73 VAL A C 1
ATOM 553 O O . VAL A 1 73 ? -0.756 11.098 14.753 1.00 50.72 73 VAL A O 1
ATOM 556 N N . LYS A 1 74 ? -0.001 11.258 12.636 1.00 52.69 74 LYS A N 1
ATOM 557 C CA . LYS A 1 74 ? -1.248 11.772 12.102 1.00 52.69 74 LYS A CA 1
ATOM 558 C C . LYS A 1 74 ? -2.209 10.596 12.126 1.00 52.69 74 LYS A C 1
ATOM 560 O O . LYS A 1 74 ? -2.066 9.652 11.356 1.00 52.69 74 LYS A O 1
ATOM 565 N N . ILE A 1 75 ? -3.123 10.684 13.081 1.00 53.88 75 ILE A N 1
ATOM 566 C CA . ILE A 1 75 ? -4.391 9.973 13.154 1.00 53.88 75 ILE A CA 1
ATOM 567 C C . ILE A 1 75 ? -4.961 9.899 11.730 1.00 53.88 75 ILE A C 1
ATOM 569 O O . ILE A 1 75 ? -4.677 10.759 10.884 1.00 53.88 75 ILE A O 1
ATOM 573 N N . LEU A 1 76 ? -5.828 8.930 11.466 1.00 60.09 76 LEU A N 1
ATOM 574 C CA . LEU A 1 76 ? -6.773 8.997 10.351 1.00 60.09 76 LEU A CA 1
ATOM 575 C C . LEU A 1 76 ? -7.727 10.213 10.518 1.00 60.09 76 LEU A C 1
ATOM 577 O O . LEU A 1 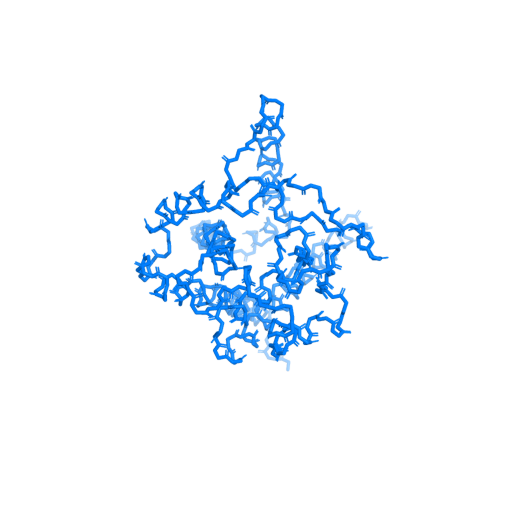76 ? -8.913 10.066 10.318 1.00 60.09 76 LEU A O 1
ATOM 581 N N . SER A 1 77 ? -7.247 11.387 10.949 1.00 54.78 77 SER A N 1
ATOM 582 C CA . SER A 1 77 ? -7.968 12.621 11.262 1.00 54.78 77 SER A CA 1
ATOM 583 C C . SER A 1 77 ? -8.025 13.578 10.082 1.00 54.78 77 SER A C 1
ATOM 585 O O . SER A 1 77 ? -8.744 14.569 10.140 1.00 54.78 77 SER A O 1
ATOM 587 N N . VAL A 1 78 ? -7.258 13.304 9.023 1.00 64.94 78 VAL A N 1
ATOM 588 C CA . VAL A 1 78 ? -7.398 14.018 7.758 1.00 64.94 78 VAL A CA 1
ATOM 589 C C . VAL A 1 78 ? -8.486 13.306 6.951 1.00 64.94 78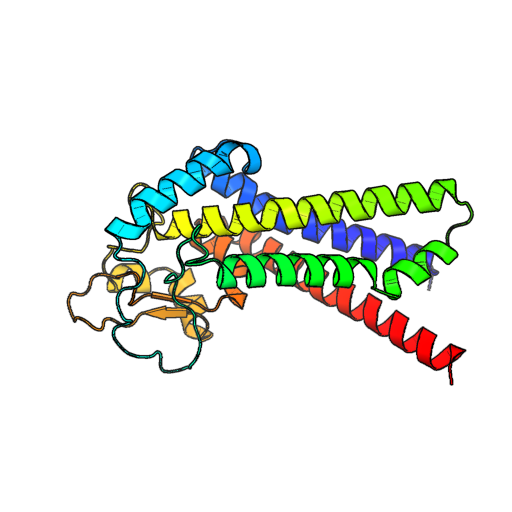 VAL A C 1
ATOM 591 O O . VAL A 1 78 ? -8.363 12.090 6.729 1.00 64.94 78 VAL A O 1
ATOM 594 N N . PRO A 1 79 ? -9.535 14.030 6.520 1.00 65.31 79 PRO A N 1
ATOM 595 C CA . PRO A 1 79 ? -10.525 13.494 5.600 1.00 65.31 79 PRO A CA 1
ATOM 596 C C . PRO A 1 79 ? -9.847 12.899 4.371 1.00 65.31 79 PRO A C 1
ATOM 598 O O . PRO A 1 79 ? -8.856 13.435 3.867 1.00 65.31 79 PRO A O 1
ATOM 601 N N . HIS A 1 80 ? -10.361 11.774 3.884 1.00 69.88 80 HIS A N 1
ATOM 602 C CA . HIS A 1 80 ? -9.768 11.088 2.737 1.00 69.88 80 HIS A CA 1
ATOM 603 C C . HIS A 1 80 ? -9.818 11.941 1.457 1.00 69.88 80 HIS A C 1
ATOM 605 O O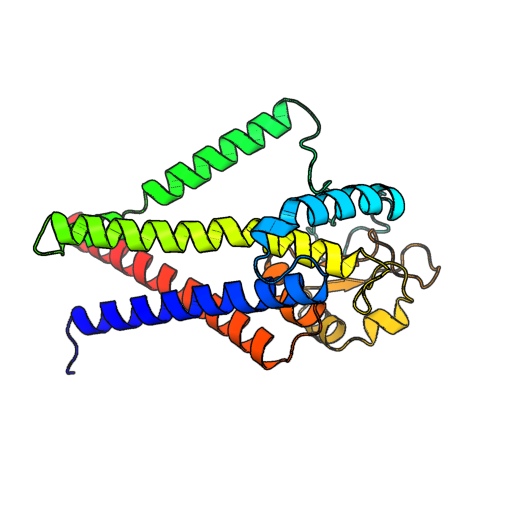 . HIS A 1 80 ? -8.950 11.814 0.595 1.00 69.88 80 HIS A O 1
ATOM 611 N N . PHE A 1 81 ? -10.808 12.833 1.354 1.00 63.31 81 PHE A N 1
ATOM 612 C CA . PHE A 1 81 ? -11.012 13.701 0.199 1.00 63.31 81 PHE A CA 1
ATOM 613 C C . PHE A 1 81 ? -11.517 15.090 0.617 1.00 63.31 81 PHE A C 1
ATOM 615 O O . PHE A 1 81 ? -12.644 15.461 0.304 1.00 63.31 81 PHE A O 1
ATOM 622 N N . ASP A 1 82 ? -10.703 15.861 1.345 1.00 61.97 82 ASP A N 1
ATOM 623 C CA . ASP A 1 82 ? -10.992 17.288 1.550 1.00 61.97 82 ASP A CA 1
ATOM 624 C C . ASP A 1 82 ? -9.720 18.114 1.829 1.00 61.97 82 ASP A C 1
ATOM 626 O O . ASP A 1 82 ? -9.241 18.159 2.967 1.00 61.97 82 ASP A O 1
ATOM 630 N N . PRO A 1 83 ? -9.119 18.776 0.821 1.00 57.47 83 PRO A N 1
ATOM 631 C CA . PRO A 1 83 ? -8.236 19.899 1.088 1.00 57.47 83 PRO A CA 1
ATOM 632 C C . PRO A 1 83 ? -9.102 21.061 1.593 1.00 57.47 83 PRO A C 1
ATOM 634 O O . PRO A 1 83 ? -9.658 21.828 0.807 1.00 57.47 83 PRO A O 1
ATOM 637 N N . GLN A 1 84 ? -9.214 21.194 2.914 1.00 55.16 84 GLN A N 1
ATOM 638 C CA . GLN A 1 84 ? -9.972 22.254 3.573 1.00 55.16 84 GLN A CA 1
ATOM 639 C C . GLN A 1 84 ? -9.366 23.636 3.256 1.00 55.16 84 GLN A C 1
ATOM 641 O O . GLN A 1 84 ? -8.510 24.167 3.966 1.00 55.16 84 GLN A O 1
ATOM 646 N N . GLY A 1 85 ? -9.818 24.235 2.154 1.00 65.38 85 GLY A N 1
ATOM 647 C CA . GLY A 1 85 ? -9.499 25.600 1.735 1.00 65.38 85 GLY A CA 1
ATOM 648 C C . GLY A 1 85 ? -8.492 25.720 0.584 1.00 65.38 85 GLY A C 1
ATOM 649 O O . GLY A 1 85 ? -7.680 24.838 0.311 1.00 65.38 85 GLY A O 1
ATOM 650 N N . GLY A 1 86 ? -8.513 26.880 -0.086 1.00 70.00 86 GLY A N 1
ATOM 651 C CA . GLY A 1 86 ? -7.723 27.126 -1.300 1.00 70.00 86 GLY A CA 1
ATOM 652 C C . GLY A 1 86 ? -6.212 26.942 -1.125 1.00 70.00 86 GLY A C 1
ATOM 653 O O . GLY A 1 86 ? -5.551 26.444 -2.031 1.00 70.00 86 GLY A O 1
ATOM 654 N N . MET A 1 87 ? -5.661 27.272 0.050 1.00 73.88 87 MET A N 1
ATOM 655 C CA . MET A 1 87 ? -4.230 27.102 0.331 1.00 73.88 87 MET A CA 1
ATOM 656 C C . MET A 1 87 ? -3.817 25.624 0.394 1.00 73.88 87 MET A C 1
ATOM 658 O O . MET A 1 87 ? -2.744 25.276 -0.087 1.00 73.88 87 MET A O 1
ATOM 662 N N . GLN A 1 88 ? -4.672 24.744 0.926 1.00 71.88 88 GLN A N 1
ATOM 663 C CA . GLN A 1 88 ? -4.377 23.311 1.034 1.00 71.88 88 GLN A CA 1
ATOM 664 C C . GLN A 1 88 ? -4.416 22.627 -0.337 1.00 71.88 88 GLN A C 1
ATOM 666 O O . GLN A 1 88 ? -3.538 21.821 -0.646 1.00 71.88 88 GLN A O 1
ATOM 671 N N . SER A 1 89 ? -5.355 23.021 -1.202 1.00 77.38 89 SER A N 1
ATOM 672 C CA . SER A 1 89 ? -5.391 22.577 -2.602 1.00 77.38 89 SER A CA 1
ATOM 673 C C . SER A 1 89 ? -4.141 23.019 -3.368 1.00 77.38 89 SER A C 1
ATOM 675 O O . SER A 1 89 ? -3.577 22.242 -4.140 1.00 77.38 89 SER A O 1
ATOM 677 N N . TRP A 1 90 ? -3.652 24.238 -3.114 1.00 81.06 90 TRP A N 1
ATOM 678 C CA . TRP A 1 90 ? -2.391 24.726 -3.681 1.00 81.06 90 TRP A CA 1
ATOM 679 C C . TRP A 1 90 ? -1.168 23.984 -3.140 1.00 81.06 90 TRP A C 1
ATOM 681 O O . TRP A 1 90 ? -0.272 23.645 -3.915 1.00 81.06 90 TRP A O 1
ATOM 691 N N . SER A 1 91 ? -1.121 23.679 -1.841 1.00 80.81 91 SER A N 1
ATOM 692 C CA . SER A 1 91 ? -0.075 22.824 -1.265 1.00 80.81 91 SER A CA 1
ATOM 693 C C . SER A 1 91 ? -0.077 21.428 -1.891 1.00 80.81 91 SER A C 1
ATOM 695 O O . SER A 1 91 ? 0.986 20.897 -2.195 1.00 80.81 91 SER A O 1
ATOM 697 N N . PHE A 1 92 ? -1.251 20.851 -2.155 1.00 80.12 92 PHE A N 1
ATOM 698 C CA . PHE A 1 92 ? -1.359 19.561 -2.836 1.00 80.12 92 PHE A CA 1
ATOM 699 C C . PHE A 1 92 ? -0.864 19.631 -4.287 1.00 80.12 92 PHE A C 1
ATOM 701 O O . PHE A 1 92 ? -0.053 18.805 -4.702 1.00 80.12 92 PHE A O 1
ATOM 708 N N . ALA A 1 93 ? -1.282 20.648 -5.047 1.00 83.69 93 ALA A N 1
ATOM 709 C CA . ALA A 1 93 ? -0.848 20.838 -6.431 1.00 83.69 93 ALA A CA 1
ATOM 710 C C . ALA A 1 93 ? 0.669 21.071 -6.539 1.00 83.69 93 ALA A C 1
ATOM 712 O O . ALA A 1 93 ? 1.340 20.463 -7.373 1.00 83.69 93 ALA A O 1
ATOM 713 N N . THR A 1 94 ? 1.230 21.916 -5.673 1.00 86.25 94 THR A N 1
ATOM 714 C CA . THR A 1 94 ? 2.679 22.172 -5.638 1.00 86.25 94 THR A CA 1
ATOM 715 C C . THR A 1 94 ? 3.468 20.939 -5.211 1.00 86.25 94 THR A C 1
ATOM 717 O O . THR A 1 94 ? 4.504 20.655 -5.811 1.00 86.25 94 THR A O 1
ATOM 720 N N . LEU A 1 95 ? 2.967 20.157 -4.250 1.00 85.25 95 LEU A N 1
ATOM 721 C CA . LEU A 1 95 ? 3.571 18.883 -3.865 1.00 85.25 95 LEU A CA 1
ATOM 722 C C . LEU A 1 95 ? 3.534 17.869 -5.017 1.00 85.25 95 LEU A C 1
ATOM 724 O O . LEU A 1 95 ? 4.551 17.236 -5.291 1.00 85.25 95 LEU A O 1
ATOM 728 N N . ALA A 1 96 ? 2.421 17.769 -5.747 1.00 83.06 96 ALA A N 1
ATOM 729 C CA . ALA A 1 96 ? 2.313 16.906 -6.922 1.00 83.06 96 ALA A CA 1
ATOM 730 C C . ALA A 1 96 ? 3.326 17.296 -8.015 1.00 83.06 96 ALA A C 1
ATOM 732 O O . ALA A 1 96 ? 4.042 16.433 -8.523 1.00 83.06 96 ALA A O 1
ATOM 733 N N . ILE A 1 97 ? 3.454 18.592 -8.324 1.00 86.38 97 ILE A N 1
ATOM 734 C CA . ILE A 1 97 ? 4.452 19.101 -9.283 1.00 86.38 97 ILE A CA 1
ATOM 735 C C . ILE A 1 97 ? 5.875 18.805 -8.800 1.00 86.38 97 ILE A C 1
ATOM 737 O O . ILE A 1 97 ? 6.702 18.342 -9.584 1.00 86.38 97 ILE A O 1
ATOM 741 N N . CYS A 1 98 ? 6.158 19.037 -7.517 1.00 88.62 98 CYS A N 1
ATOM 742 C CA . CYS A 1 98 ? 7.455 18.748 -6.911 1.00 88.62 98 CYS A CA 1
ATOM 743 C C . CYS A 1 98 ? 7.812 17.261 -7.050 1.00 88.62 98 CYS A C 1
ATOM 745 O O . CYS A 1 98 ? 8.912 16.930 -7.493 1.00 88.62 98 CYS A O 1
ATOM 747 N N . MET A 1 99 ? 6.867 16.357 -6.772 1.00 84.25 99 MET A N 1
ATOM 748 C CA . MET A 1 99 ? 7.075 14.918 -6.945 1.00 84.25 99 MET A CA 1
ATOM 749 C C . MET A 1 99 ? 7.291 14.531 -8.412 1.00 84.25 99 MET A C 1
ATOM 751 O O . MET A 1 99 ? 8.202 13.758 -8.704 1.00 84.25 99 MET A O 1
ATOM 755 N N . MET A 1 100 ? 6.514 15.088 -9.346 1.00 83.19 100 MET A N 1
ATOM 756 C CA . MET A 1 100 ? 6.686 14.825 -10.782 1.00 83.19 100 MET A CA 1
ATOM 757 C C . MET A 1 100 ? 8.056 15.297 -11.281 1.00 83.19 100 MET A C 1
ATOM 759 O O . MET A 1 100 ? 8.781 14.532 -11.920 1.00 83.19 100 MET A O 1
ATOM 763 N N . MET A 1 101 ? 8.450 16.524 -10.937 1.00 83.81 101 MET A N 1
ATOM 764 C CA . MET A 1 101 ? 9.758 17.075 -11.294 1.00 83.81 101 MET A CA 1
ATOM 765 C C . MET A 1 101 ? 10.898 16.271 -10.657 1.00 83.81 101 MET A C 1
ATOM 767 O O . MET A 1 101 ? 11.898 16.006 -11.321 1.00 83.81 101 MET A O 1
ATOM 771 N N . GLY A 1 102 ? 10.717 15.812 -9.416 1.00 81.75 102 GLY A N 1
ATOM 772 C CA . GLY A 1 102 ? 11.649 14.922 -8.728 1.00 81.75 102 GLY A CA 1
ATOM 773 C C . GLY A 1 102 ? 11.832 13.582 -9.441 1.00 81.75 102 GLY A C 1
ATOM 774 O O . GLY A 1 102 ? 12.959 13.137 -9.613 1.00 81.75 102 GLY A O 1
ATOM 775 N N . THR A 1 103 ? 10.756 12.954 -9.928 1.00 76.62 103 THR A N 1
ATOM 776 C CA . THR A 1 103 ? 10.876 11.706 -10.707 1.00 76.62 103 THR A CA 1
ATOM 777 C C . THR A 1 103 ? 11.548 11.909 -12.067 1.00 76.62 103 THR A C 1
ATOM 779 O O . THR A 1 103 ? 12.239 11.013 -12.549 1.00 76.62 103 THR A O 1
ATOM 782 N N . ALA A 1 104 ? 11.390 13.089 -12.675 1.00 73.12 104 ALA A N 1
ATOM 783 C CA . ALA A 1 104 ? 11.979 13.414 -13.972 1.00 73.12 104 ALA A CA 1
ATOM 784 C C . ALA A 1 104 ? 13.480 13.749 -13.896 1.00 73.12 104 ALA A C 1
ATOM 786 O O . ALA A 1 104 ? 14.199 13.534 -14.871 1.00 73.12 104 ALA A O 1
ATOM 787 N N . SER A 1 105 ? 13.963 14.270 -12.762 1.00 74.75 105 SER A N 1
ATOM 788 C CA . SER A 1 105 ? 15.337 14.772 -12.612 1.00 74.75 105 SER A CA 1
ATOM 789 C C . SER A 1 105 ? 16.366 13.715 -12.203 1.00 74.75 105 SER A C 1
ATOM 791 O O . SER A 1 105 ? 17.550 14.031 -12.124 1.00 74.75 105 SER A O 1
ATOM 793 N N . LEU A 1 106 ? 15.949 12.468 -11.958 1.00 74.00 106 LEU A N 1
ATOM 794 C CA . LEU A 1 106 ? 16.801 11.410 -11.414 1.00 74.00 106 LEU A CA 1
ATOM 795 C C . LEU A 1 106 ? 17.983 11.069 -12.353 1.00 74.00 106 LEU A C 1
ATOM 797 O O . LEU A 1 106 ? 17.787 10.395 -13.373 1.00 74.00 106 LEU A O 1
ATOM 801 N N . PRO A 1 107 ? 19.232 11.441 -11.992 1.00 65.69 107 PRO A N 1
ATOM 802 C CA . PRO A 1 107 ? 20.397 11.272 -12.869 1.00 65.69 107 PRO A CA 1
ATOM 803 C C . PRO A 1 107 ? 20.676 9.806 -13.219 1.00 65.69 107 PRO A C 1
ATOM 805 O O . PRO A 1 107 ? 21.133 9.492 -14.316 1.00 65.69 107 PRO A O 1
ATOM 808 N N . HIS A 1 108 ? 20.330 8.887 -12.314 1.00 69.75 108 HIS A N 1
ATOM 809 C CA . HIS A 1 108 ? 20.516 7.450 -12.507 1.00 69.75 108 HIS A CA 1
ATOM 810 C C . HIS A 1 108 ? 19.657 6.868 -13.648 1.00 69.75 108 HIS A C 1
ATOM 812 O O . HIS A 1 108 ? 20.034 5.858 -14.244 1.00 69.75 108 HIS A O 1
ATOM 818 N N . ILE A 1 109 ? 18.526 7.501 -13.989 1.00 70.00 109 ILE A N 1
ATOM 819 C CA . ILE A 1 109 ? 17.684 7.101 -15.128 1.00 70.00 109 ILE A CA 1
ATOM 820 C C . ILE A 1 109 ? 18.282 7.645 -16.431 1.00 70.00 109 ILE A C 1
ATOM 822 O O . ILE A 1 109 ? 18.366 6.922 -17.425 1.00 70.00 109 ILE A O 1
ATOM 826 N N . LEU A 1 110 ? 18.753 8.896 -16.411 1.00 65.69 110 LEU A N 1
ATOM 827 C CA . LEU A 1 110 ? 19.343 9.563 -17.574 1.00 65.69 110 LEU A CA 1
ATOM 828 C C . LEU A 1 110 ? 20.615 8.858 -18.055 1.00 65.69 110 LEU A C 1
ATOM 830 O O . LEU A 1 110 ? 20.747 8.569 -19.244 1.00 65.69 110 LEU A O 1
ATOM 834 N N . MET A 1 111 ? 21.501 8.491 -17.127 1.00 63.72 111 MET A N 1
ATOM 835 C CA . MET A 1 111 ? 22.755 7.800 -17.444 1.00 63.72 111 MET A CA 1
ATOM 836 C C . MET A 1 111 ? 22.534 6.430 -18.099 1.00 63.72 111 MET A C 1
ATOM 838 O O . MET A 1 111 ? 23.349 5.983 -18.905 1.00 63.72 111 MET A O 1
ATOM 842 N N . ARG A 1 112 ? 21.399 5.776 -17.825 1.00 67.38 112 ARG A N 1
ATOM 843 C CA . ARG A 1 112 ? 21.046 4.502 -18.462 1.00 67.38 112 ARG A CA 1
ATOM 844 C C . ARG A 1 112 ? 20.662 4.637 -19.929 1.00 67.38 112 ARG A C 1
ATOM 846 O O . ARG A 1 112 ? 20.981 3.732 -20.702 1.00 67.38 112 ARG A O 1
ATOM 853 N N . TYR A 1 113 ? 20.042 5.742 -20.344 1.00 66.44 113 TYR A N 1
ATOM 854 C CA . TYR A 1 113 ? 19.656 5.936 -21.748 1.00 66.44 113 TYR A CA 1
ATOM 855 C C . TYR A 1 113 ? 20.863 5.963 -22.687 1.00 66.44 113 TYR A C 1
ATOM 857 O O . TYR A 1 113 ? 20.788 5.426 -23.795 1.00 66.44 113 TYR A O 1
ATOM 865 N N . PHE A 1 114 ? 21.997 6.481 -22.211 1.00 64.50 114 PHE A N 1
ATOM 866 C CA . PHE A 1 114 ? 23.237 6.578 -22.983 1.00 64.50 114 PHE A CA 1
ATOM 867 C C . PHE A 1 114 ? 23.956 5.239 -23.197 1.00 64.50 114 PHE A C 1
ATOM 869 O O . PHE A 1 114 ? 24.896 5.170 -23.980 1.00 64.50 114 PHE A O 1
ATOM 876 N N . THR A 1 115 ? 23.499 4.161 -22.552 1.00 70.19 115 THR A N 1
ATOM 877 C CA . THR A 1 115 ? 24.106 2.821 -22.676 1.00 70.19 115 THR A CA 1
ATOM 878 C C . THR A 1 115 ? 23.367 1.892 -23.648 1.00 70.19 115 THR A C 1
ATOM 880 O O . THR A 1 115 ? 23.795 0.757 -23.862 1.00 70.19 115 THR A O 1
ATOM 883 N N . THR A 1 116 ? 22.269 2.351 -24.265 1.00 70.62 116 THR A N 1
ATOM 884 C CA . THR A 1 116 ? 21.509 1.559 -25.249 1.00 70.62 116 THR A CA 1
ATOM 885 C C . THR A 1 116 ? 22.002 1.803 -26.683 1.00 70.62 116 THR A C 1
ATOM 887 O O . THR A 1 116 ? 22.286 2.940 -27.049 1.00 70.62 116 THR A O 1
ATOM 890 N N . PRO A 1 117 ? 22.096 0.758 -27.530 1.00 73.25 117 PRO A N 1
ATOM 891 C CA . PRO A 1 117 ? 22.726 0.859 -28.849 1.00 73.25 117 PRO A CA 1
ATOM 892 C C . PRO A 1 117 ? 21.885 1.611 -29.895 1.00 73.25 117 PRO A C 1
ATOM 894 O O . PRO A 1 117 ? 22.407 1.958 -30.952 1.00 73.25 117 PRO A O 1
ATOM 897 N N . SER A 1 118 ? 20.590 1.853 -29.646 1.00 83.31 118 SER A N 1
ATOM 898 C CA . SER A 1 118 ? 19.706 2.554 -30.584 1.00 83.31 118 SER A CA 1
ATOM 899 C C . SER A 1 118 ? 18.677 3.445 -29.880 1.00 83.31 118 SER A C 1
ATOM 901 O O . SER A 1 118 ? 18.122 3.094 -28.838 1.00 83.31 118 SER A O 1
ATOM 903 N N . VAL A 1 119 ? 18.331 4.575 -30.508 1.00 82.25 119 VAL A N 1
ATOM 904 C CA . VAL A 1 119 ? 17.296 5.507 -30.013 1.00 82.25 119 VAL A CA 1
ATOM 905 C C . VAL A 1 119 ? 15.918 4.834 -29.928 1.00 82.25 119 VAL A C 1
ATOM 907 O O . VAL A 1 119 ? 15.100 5.161 -29.067 1.00 82.25 119 VAL A O 1
ATOM 910 N N . ARG A 1 120 ? 15.629 3.872 -30.817 1.00 82.56 120 ARG A N 1
ATOM 911 C CA . ARG A 1 120 ? 14.356 3.137 -30.806 1.00 82.56 120 ARG A CA 1
ATOM 912 C C . ARG A 1 120 ? 14.244 2.243 -29.573 1.00 82.56 120 ARG A C 1
ATOM 914 O O . ARG A 1 120 ? 13.165 2.184 -28.985 1.00 82.56 120 ARG A O 1
ATOM 921 N N . ASP A 1 121 ? 15.332 1.587 -29.187 1.00 80.50 121 ASP A N 1
ATOM 922 C CA . ASP A 1 121 ? 15.361 0.718 -28.010 1.00 80.50 121 ASP A CA 1
ATOM 923 C C . ASP A 1 121 ? 15.378 1.535 -26.717 1.00 80.50 121 ASP A C 1
ATOM 925 O O . ASP A 1 121 ? 14.663 1.184 -25.777 1.00 80.50 121 ASP A O 1
ATOM 929 N N . ALA A 1 122 ? 16.057 2.690 -26.714 1.00 79.75 122 ALA A N 1
ATOM 930 C CA . ALA A 1 122 ? 15.974 3.668 -25.631 1.00 79.75 122 ALA A CA 1
ATOM 931 C C . ALA A 1 122 ? 14.515 4.076 -25.360 1.00 79.75 122 ALA A C 1
ATOM 933 O O . ALA A 1 122 ? 14.028 3.927 -24.242 1.00 79.75 122 ALA A O 1
ATOM 934 N N . ARG A 1 123 ? 13.767 4.500 -26.394 1.00 83.44 123 ARG A N 1
ATOM 935 C CA . ARG A 1 123 ? 12.350 4.895 -26.253 1.00 83.44 123 ARG A CA 1
ATOM 936 C C . ARG A 1 123 ? 11.455 3.764 -25.750 1.00 83.44 123 ARG A C 1
ATOM 938 O O . ARG A 1 123 ? 10.574 4.009 -24.933 1.00 83.44 123 ARG A O 1
ATOM 945 N N . LYS A 1 124 ? 11.670 2.529 -26.216 1.00 82.69 124 LYS A N 1
ATOM 946 C CA . LYS A 1 124 ? 10.926 1.364 -25.712 1.00 82.69 124 LYS A CA 1
ATOM 947 C C . LYS A 1 124 ? 11.211 1.123 -24.232 1.00 82.69 124 LYS A C 1
ATOM 949 O O . LYS A 1 124 ? 10.277 0.883 -23.476 1.00 82.69 124 LYS A O 1
ATOM 954 N N . SER A 1 125 ? 12.472 1.226 -23.815 1.00 80.88 125 SER A N 1
ATOM 955 C CA . SER A 1 125 ? 12.847 1.091 -22.407 1.00 80.88 125 SER A CA 1
ATOM 956 C C . SER A 1 125 ? 12.188 2.167 -21.541 1.00 80.88 125 SER A C 1
ATOM 958 O O . SER A 1 125 ? 11.652 1.835 -20.489 1.00 80.88 125 SER A O 1
ATOM 960 N N . VAL A 1 126 ? 12.167 3.428 -21.998 1.00 80.56 126 VAL A N 1
ATOM 961 C CA . VAL A 1 126 ? 11.457 4.530 -21.316 1.00 80.56 126 VAL A CA 1
ATOM 962 C C . VAL A 1 126 ? 9.977 4.190 -21.153 1.00 80.56 126 VAL A C 1
ATOM 964 O O . VAL A 1 126 ? 9.424 4.356 -20.071 1.00 80.56 126 VAL A O 1
ATOM 967 N N . ALA A 1 127 ? 9.336 3.701 -22.219 1.00 85.50 127 ALA A N 1
ATOM 968 C CA . ALA A 1 127 ? 7.914 3.378 -22.205 1.00 85.50 127 ALA A CA 1
ATOM 969 C C . ALA A 1 127 ? 7.578 2.296 -21.167 1.00 85.50 127 ALA A C 1
ATOM 971 O O . ALA A 1 127 ? 6.612 2.453 -20.426 1.00 85.50 127 ALA A O 1
ATOM 972 N N . TYR A 1 128 ? 8.394 1.241 -21.062 1.00 85.31 128 TYR A N 1
ATOM 973 C CA . TYR A 1 128 ? 8.215 0.224 -20.022 1.00 85.31 128 TYR A CA 1
ATOM 974 C C . TYR A 1 128 ? 8.421 0.793 -18.616 1.00 85.31 128 TYR A C 1
ATOM 976 O O . TYR A 1 128 ? 7.597 0.540 -17.741 1.00 85.31 128 TYR A O 1
ATOM 984 N N . SER A 1 129 ? 9.464 1.597 -18.395 1.00 81.88 129 SER A N 1
ATOM 985 C CA . SER A 1 129 ? 9.688 2.237 -17.092 1.00 81.88 129 SER A CA 1
ATOM 986 C C . SER A 1 129 ? 8.507 3.121 -16.685 1.00 81.88 129 SER A C 1
ATOM 988 O O . SER A 1 129 ? 7.996 2.986 -15.577 1.00 81.88 129 SER A O 1
ATOM 990 N N . LEU A 1 130 ? 8.021 3.974 -17.593 1.00 83.88 130 LEU A N 1
ATOM 991 C CA . LEU A 1 130 ? 6.851 4.821 -17.352 1.00 83.88 130 LEU A CA 1
ATOM 992 C C . LEU A 1 130 ? 5.590 3.997 -17.080 1.00 83.88 130 LEU A C 1
ATOM 994 O O . LEU A 1 130 ? 4.817 4.361 -16.202 1.00 83.88 130 LEU A O 1
ATOM 998 N N . PHE A 1 131 ? 5.394 2.884 -17.789 1.00 88.44 131 PHE A N 1
ATOM 999 C CA . PHE A 1 131 ? 4.253 1.994 -17.580 1.00 88.44 131 PHE A CA 1
ATOM 1000 C C . PHE A 1 131 ? 4.234 1.384 -16.172 1.00 88.44 131 PHE A C 1
ATOM 1002 O O . PHE A 1 131 ? 3.198 1.377 -15.512 1.00 88.44 131 PHE A O 1
ATOM 1009 N N . PHE A 1 132 ? 5.372 0.902 -15.678 1.00 86.69 132 PHE A N 1
ATOM 1010 C CA . PHE A 1 132 ? 5.449 0.329 -14.334 1.00 86.69 132 PHE A CA 1
ATOM 1011 C C . PHE A 1 132 ? 5.397 1.388 -13.224 1.00 86.69 132 PHE A C 1
ATOM 1013 O O . PHE A 1 132 ? 4.773 1.146 -12.192 1.00 86.69 132 PHE A O 1
ATOM 1020 N N . ILE A 1 133 ? 5.993 2.569 -13.435 1.00 85.38 133 ILE A N 1
ATOM 1021 C CA . ILE A 1 133 ? 5.838 3.711 -12.519 1.00 85.38 133 ILE A CA 1
ATOM 1022 C C . ILE A 1 133 ? 4.364 4.107 -12.438 1.00 85.38 133 ILE A C 1
ATOM 1024 O O . ILE A 1 133 ? 3.836 4.280 -11.341 1.00 85.38 133 ILE A O 1
ATOM 1028 N N . PHE A 1 134 ? 3.694 4.200 -13.589 1.00 87.62 134 PHE A N 1
ATOM 1029 C CA . PHE A 1 134 ? 2.259 4.441 -13.657 1.00 87.62 134 PHE A CA 1
ATOM 1030 C C . PHE A 1 134 ? 1.498 3.392 -12.852 1.00 87.62 134 PHE A C 1
ATOM 1032 O O . PHE A 1 134 ? 0.686 3.758 -12.015 1.00 87.62 134 PHE A O 1
ATOM 1039 N N . LEU A 1 135 ? 1.793 2.107 -13.038 1.00 89.56 135 LEU A N 1
ATOM 1040 C CA . LEU A 1 135 ? 1.123 1.028 -12.319 1.00 89.56 135 LEU A CA 1
ATOM 1041 C C . LEU A 1 135 ? 1.283 1.173 -10.795 1.00 89.56 135 LEU A C 1
ATOM 1043 O O . LEU A 1 135 ? 0.293 1.076 -10.072 1.00 89.56 135 LEU A O 1
ATOM 1047 N N . LEU A 1 136 ? 2.488 1.481 -10.306 1.00 88.00 136 LEU A N 1
ATOM 1048 C CA . LEU A 1 136 ? 2.734 1.720 -8.880 1.00 88.00 136 LEU A CA 1
ATOM 1049 C C . LEU A 1 136 ? 1.936 2.930 -8.373 1.00 88.00 136 LEU A C 1
ATOM 1051 O O . LEU A 1 136 ? 1.198 2.817 -7.396 1.00 88.00 136 LEU A O 1
ATOM 1055 N N . TYR A 1 137 ? 2.046 4.076 -9.049 1.00 85.31 137 TYR A N 1
ATOM 1056 C CA . TYR A 1 137 ? 1.413 5.330 -8.619 1.00 85.31 137 TYR A CA 1
ATOM 1057 C C . TYR A 1 137 ? -0.105 5.309 -8.759 1.00 85.31 137 TYR A C 1
ATOM 1059 O O . TYR A 1 137 ? -0.796 5.972 -7.994 1.00 85.31 137 TYR A O 1
ATOM 1067 N N . PHE A 1 138 ? -0.629 4.539 -9.704 1.00 87.25 138 PHE A N 1
ATOM 1068 C CA . PHE A 1 138 ? -2.060 4.343 -9.881 1.00 87.25 138 PHE A CA 1
ATOM 1069 C C . PHE A 1 138 ? -2.632 3.417 -8.800 1.00 87.25 138 PHE A C 1
ATOM 1071 O O . PHE A 1 138 ? -3.720 3.664 -8.285 1.00 87.25 138 PHE A O 1
ATOM 1078 N N . THR A 1 139 ? -1.853 2.415 -8.382 1.00 89.00 139 THR A N 1
ATOM 1079 C CA . THR A 1 139 ? -2.249 1.459 -7.338 1.00 89.00 139 THR A CA 1
ATOM 1080 C C . THR A 1 139 ? -2.137 2.052 -5.929 1.00 89.00 139 THR A C 1
ATOM 1082 O O . THR A 1 139 ? -2.896 1.667 -5.044 1.00 89.00 139 THR A O 1
ATOM 1085 N N . ALA A 1 140 ? -1.214 2.988 -5.686 1.00 87.25 140 ALA A N 1
ATOM 1086 C CA . ALA A 1 140 ? -0.931 3.472 -4.334 1.00 87.25 140 ALA A CA 1
ATOM 1087 C C . ALA A 1 140 ? -2.104 4.189 -3.635 1.00 87.25 140 ALA A C 1
ATOM 1089 O O . ALA A 1 140 ? -2.392 3.849 -2.482 1.00 87.25 140 ALA A O 1
ATOM 1090 N N . PRO A 1 141 ? -2.838 5.108 -4.293 1.00 85.56 141 PRO A N 1
ATOM 1091 C CA . PRO A 1 141 ? -4.067 5.665 -3.734 1.00 85.56 141 PRO A CA 1
ATOM 1092 C C . PRO A 1 141 ? -5.120 4.586 -3.480 1.00 85.56 141 PRO A C 1
ATOM 1094 O O . PRO A 1 141 ? -5.721 4.570 -2.412 1.00 85.56 141 PRO A O 1
ATOM 1097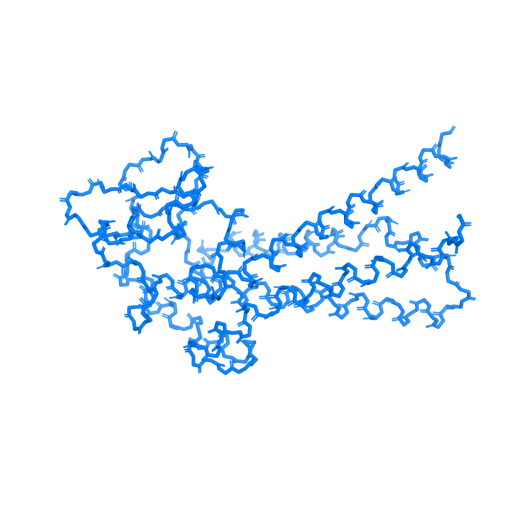 N N . ALA A 1 142 ? -5.287 3.640 -4.412 1.00 87.56 142 ALA A N 1
ATOM 1098 C CA . ALA A 1 142 ? -6.246 2.550 -4.260 1.00 87.56 142 ALA A CA 1
ATOM 1099 C C . ALA A 1 142 ? -5.933 1.672 -3.038 1.00 87.56 142 ALA A C 1
ATOM 1101 O O . ALA A 1 142 ? -6.835 1.366 -2.265 1.00 87.56 142 ALA A O 1
ATOM 1102 N N . LEU A 1 143 ? -4.660 1.331 -2.806 1.00 88.75 143 LEU A N 1
ATOM 1103 C CA . LEU A 1 143 ? -4.234 0.633 -1.591 1.00 88.75 143 LEU A CA 1
ATOM 1104 C C . LEU A 1 143 ? -4.615 1.429 -0.339 1.00 88.75 143 LEU A C 1
ATOM 1106 O O . LEU A 1 143 ? -5.223 0.870 0.566 1.00 88.75 143 LEU A O 1
ATOM 1110 N N . ALA A 1 144 ? -4.309 2.728 -0.292 1.00 85.31 144 ALA A N 1
ATOM 1111 C CA . ALA A 1 144 ? -4.604 3.557 0.876 1.00 85.31 144 ALA A CA 1
ATOM 1112 C C . ALA A 1 144 ? -6.112 3.631 1.185 1.00 85.31 144 ALA A C 1
ATOM 1114 O O . ALA A 1 144 ? -6.506 3.529 2.348 1.00 85.31 144 ALA A O 1
ATOM 1115 N N . THR A 1 145 ? -6.953 3.773 0.157 1.00 85.94 145 THR A N 1
ATOM 1116 C CA . THR A 1 145 ? -8.421 3.762 0.272 1.00 85.94 145 THR A CA 1
ATOM 1117 C C . THR A 1 145 ? -8.924 2.420 0.797 1.00 85.94 145 THR A C 1
ATOM 1119 O O . THR A 1 145 ? -9.652 2.388 1.787 1.00 85.94 145 THR A O 1
ATOM 1122 N N . LEU A 1 146 ? -8.493 1.308 0.195 1.00 87.69 146 LEU A N 1
ATOM 1123 C CA . LEU A 1 146 ? -8.937 -0.031 0.592 1.00 87.69 146 LEU A CA 1
ATOM 1124 C C . LEU A 1 146 ? -8.476 -0.389 2.010 1.00 87.69 146 LEU A C 1
ATOM 1126 O O . LEU A 1 146 ? -9.264 -0.941 2.773 1.00 87.69 146 LEU A O 1
ATOM 1130 N N . THR A 1 147 ? -7.248 -0.032 2.401 1.00 87.12 147 THR A N 1
ATOM 1131 C CA . THR A 1 147 ? -6.763 -0.240 3.774 1.00 87.12 147 THR A CA 1
ATOM 1132 C C . THR A 1 147 ? -7.565 0.589 4.774 1.00 87.12 147 THR A C 1
ATOM 1134 O O . THR A 1 147 ? -7.921 0.086 5.838 1.00 87.12 147 THR A O 1
ATOM 1137 N N . LYS A 1 148 ? -7.895 1.846 4.442 1.00 84.88 148 LYS A N 1
ATOM 1138 C CA . LYS A 1 148 ? -8.732 2.692 5.305 1.00 84.88 148 LYS A CA 1
ATOM 1139 C C . LYS A 1 148 ? -10.134 2.097 5.467 1.00 84.88 148 LYS A C 1
ATOM 1141 O O . LYS A 1 148 ? -10.618 2.014 6.592 1.00 84.88 148 LYS A O 1
ATOM 1146 N N . LEU A 1 149 ? -10.750 1.614 4.387 1.00 85.19 149 LEU A N 1
ATOM 1147 C CA . LEU A 1 149 ? -12.032 0.902 4.453 1.00 85.19 149 LEU A CA 1
ATOM 1148 C C . LEU A 1 149 ? -11.961 -0.367 5.298 1.00 85.19 149 LEU A C 1
ATOM 1150 O O . LEU A 1 149 ? -12.856 -0.602 6.099 1.00 85.19 149 LEU A O 1
ATOM 1154 N N . GLN A 1 150 ? -10.886 -1.149 5.177 1.00 85.25 150 GLN A N 1
ATOM 1155 C CA . GLN A 1 150 ? -10.715 -2.388 5.938 1.00 85.25 150 GLN A CA 1
ATOM 1156 C C . GLN A 1 150 ? -10.757 -2.156 7.456 1.00 85.25 150 GLN A C 1
ATOM 1158 O O . GLN A 1 150 ? -11.195 -3.032 8.200 1.00 85.25 150 GLN A O 1
ATOM 1163 N N . LEU A 1 151 ? -10.294 -0.984 7.904 1.00 83.50 151 LEU A N 1
ATOM 1164 C CA . LEU A 1 151 ? -10.303 -0.577 9.307 1.00 83.50 151 LEU A CA 1
ATOM 1165 C C . LEU A 1 151 ? -11.657 0.009 9.737 1.00 83.50 151 LEU A C 1
ATOM 1167 O O . LEU A 1 151 ? -12.088 -0.260 10.860 1.00 83.50 151 LEU A O 1
ATOM 1171 N N . LEU A 1 152 ? -12.293 0.807 8.867 1.00 81.94 152 LEU A N 1
ATOM 1172 C CA . LEU A 1 152 ? -13.478 1.613 9.184 1.00 81.94 152 LEU A CA 1
ATOM 1173 C C . LEU A 1 152 ? -14.821 0.923 8.924 1.00 81.94 152 LEU A C 1
ATOM 1175 O O . LEU A 1 152 ? -15.779 1.224 9.630 1.00 81.94 152 LEU A O 1
ATOM 1179 N N . ASP A 1 153 ? -14.942 0.081 7.895 1.00 79.62 153 ASP A N 1
ATOM 1180 C CA . ASP A 1 153 ? -16.250 -0.411 7.456 1.00 79.62 153 ASP A CA 1
ATOM 1181 C C . ASP A 1 153 ? -16.755 -1.542 8.365 1.00 79.62 153 ASP A C 1
ATOM 1183 O O . ASP A 1 153 ? -16.211 -2.648 8.312 1.00 79.62 153 ASP A O 1
ATOM 1187 N N . PRO A 1 154 ? -17.825 -1.329 9.156 1.00 74.38 154 PRO A N 1
ATOM 1188 C CA . PRO A 1 154 ? -18.323 -2.334 10.095 1.00 74.38 154 PRO A CA 1
ATOM 1189 C C . PRO A 1 154 ? -18.872 -3.589 9.400 1.00 74.38 154 PRO A C 1
ATOM 1191 O O . PRO A 1 154 ? -19.048 -4.619 10.047 1.00 74.38 154 PRO A O 1
ATOM 1194 N N . THR A 1 155 ? -19.150 -3.529 8.093 1.00 75.25 155 THR A N 1
ATOM 1195 C CA . THR A 1 155 ? -19.631 -4.685 7.317 1.00 75.25 155 THR A CA 1
ATOM 1196 C C . THR A 1 155 ? -18.533 -5.713 7.042 1.00 75.25 155 THR A C 1
ATOM 1198 O O . THR A 1 155 ? -18.829 -6.880 6.778 1.00 75.25 155 THR A O 1
ATOM 1201 N N . LEU A 1 156 ? -17.264 -5.310 7.137 1.00 76.88 156 LEU A N 1
ATOM 1202 C CA . LEU A 1 156 ? -16.122 -6.185 6.922 1.00 76.88 156 LEU A CA 1
ATOM 1203 C C . LEU A 1 156 ? -15.739 -6.883 8.230 1.00 76.88 156 LEU A C 1
ATOM 1205 O O . LEU A 1 156 ? -15.582 -6.252 9.276 1.00 76.88 156 LEU A O 1
ATOM 1209 N N . ALA A 1 157 ? -15.510 -8.197 8.167 1.00 69.81 157 ALA A N 1
ATOM 1210 C CA . ALA A 1 157 ? -15.155 -9.006 9.338 1.00 69.81 157 ALA A CA 1
ATOM 1211 C C . ALA A 1 157 ? -13.849 -8.550 10.025 1.00 69.81 157 ALA A C 1
ATOM 1213 O O . ALA A 1 157 ? -13.666 -8.745 11.228 1.00 69.81 157 ALA A O 1
ATOM 1214 N N . THR A 1 158 ? -12.954 -7.921 9.267 1.00 75.81 158 THR A N 1
ATOM 1215 C CA . THR A 1 158 ? -11.645 -7.413 9.704 1.00 75.81 158 THR A CA 1
ATOM 1216 C C . THR A 1 158 ? -11.686 -6.006 10.292 1.00 75.81 158 THR A C 1
ATOM 1218 O O . THR A 1 158 ? -10.639 -5.511 10.702 1.00 75.81 158 THR A O 1
ATOM 1221 N N . SER A 1 159 ? -12.848 -5.345 10.304 1.00 79.62 159 SER A N 1
ATOM 1222 C CA . SER A 1 159 ? -12.979 -4.022 10.915 1.00 79.62 159 SER A CA 1
ATOM 1223 C C . SER A 1 159 ? -12.554 -4.075 12.376 1.00 79.62 159 SER A C 1
ATOM 1225 O O . SER A 1 159 ? -12.809 -5.061 13.076 1.00 79.62 159 SER A O 1
ATOM 1227 N N . ILE A 1 160 ? -11.842 -3.043 12.821 1.00 79.69 160 ILE A N 1
ATOM 1228 C CA . ILE A 1 160 ? -11.348 -2.952 14.201 1.00 79.69 160 ILE A CA 1
ATOM 1229 C C . ILE A 1 160 ? -11.988 -1.799 14.964 1.00 79.69 160 ILE A C 1
ATOM 1231 O O . ILE A 1 160 ? -12.102 -1.874 16.184 1.00 79.69 160 ILE A O 1
ATOM 1235 N N . ILE A 1 161 ? -12.426 -0.755 14.258 1.00 80.56 161 ILE A N 1
ATOM 1236 C CA . ILE A 1 161 ? -13.054 0.409 14.875 1.00 80.56 161 ILE A CA 1
ATOM 1237 C C . ILE A 1 161 ? -14.473 0.026 15.307 1.00 80.56 161 ILE A C 1
ATOM 1239 O O . ILE A 1 161 ? -15.259 -0.473 14.503 1.00 80.56 161 ILE A O 1
ATOM 1243 N N . GLY A 1 162 ? -14.781 0.226 16.589 1.00 76.69 162 GLY A N 1
ATOM 1244 C CA . GLY A 1 162 ? -16.047 -0.161 17.218 1.00 76.69 162 GLY A CA 1
ATOM 1245 C C . GLY A 1 162 ? -16.062 -1.549 17.873 1.00 76.69 162 GLY A C 1
ATOM 1246 O O . GLY A 1 162 ? -17.084 -1.920 18.448 1.00 76.69 162 GLY A O 1
ATOM 1247 N N . LYS A 1 163 ? -14.963 -2.319 17.822 1.00 84.19 163 LYS A N 1
ATOM 1248 C CA . LYS A 1 163 ? -14.811 -3.585 18.572 1.00 84.19 163 LYS A CA 1
ATOM 1249 C C . LYS A 1 163 ? -14.179 -3.352 19.941 1.00 84.19 163 LYS A C 1
ATOM 1251 O O . LYS A 1 163 ? -13.581 -2.306 20.172 1.00 84.19 163 LYS A O 1
ATOM 1256 N N . SER A 1 164 ? -14.277 -4.328 20.844 1.00 85.12 164 SER A N 1
ATOM 1257 C CA . SER A 1 164 ? -13.640 -4.198 22.157 1.00 85.12 164 SER A CA 1
ATOM 1258 C C . SER A 1 164 ? -12.111 -4.149 22.028 1.00 85.12 164 SER A C 1
ATOM 1260 O O . SER A 1 164 ? -11.510 -4.880 21.236 1.00 85.12 164 SER A O 1
ATOM 1262 N N . ILE A 1 165 ? -11.455 -3.297 22.816 1.00 83.25 165 ILE A N 1
ATOM 1263 C CA . ILE A 1 165 ? -9.991 -3.130 22.775 1.00 83.25 165 ILE A CA 1
ATOM 1264 C C . ILE A 1 165 ? -9.287 -4.448 23.113 1.00 83.25 165 ILE A C 1
ATOM 1266 O O . ILE A 1 165 ? -8.274 -4.781 22.500 1.00 83.25 165 ILE A O 1
ATOM 1270 N N . ALA A 1 166 ? -9.862 -5.243 24.019 1.00 84.94 166 ALA A N 1
ATOM 1271 C CA . ALA A 1 166 ? -9.354 -6.565 24.370 1.00 84.94 166 ALA A CA 1
ATOM 1272 C C . ALA A 1 166 ? -9.358 -7.536 23.174 1.00 84.94 166 ALA A C 1
ATOM 1274 O O . ALA A 1 166 ? -8.381 -8.257 22.967 1.00 84.94 166 ALA A O 1
ATOM 1275 N N . GLU A 1 167 ? -10.419 -7.537 22.360 1.00 86.19 167 GLU A N 1
ATOM 1276 C CA . GLU A 1 167 ? -10.481 -8.342 21.134 1.00 86.19 167 GLU A CA 1
ATOM 1277 C C . GLU A 1 167 ? -9.465 -7.869 20.097 1.00 86.19 167 GLU A C 1
ATOM 1279 O O . GLU A 1 167 ? -8.778 -8.691 19.488 1.00 86.19 167 GLU A O 1
ATOM 1284 N N . VAL A 1 168 ? -9.323 -6.553 19.911 1.00 85.62 168 VAL A N 1
ATOM 1285 C CA . VAL A 1 168 ? -8.365 -6.003 18.942 1.00 85.62 168 VAL A CA 1
ATOM 1286 C C . VAL A 1 168 ? -6.926 -6.290 19.378 1.00 85.62 168 VAL A C 1
ATOM 1288 O O . VAL A 1 168 ? -6.105 -6.692 18.557 1.00 85.62 168 VAL A O 1
ATOM 1291 N N . GLN A 1 169 ? -6.613 -6.176 20.668 1.00 85.81 169 GLN A N 1
ATOM 1292 C CA . GLN A 1 169 ? -5.295 -6.501 21.219 1.00 85.81 169 GLN A CA 1
ATOM 1293 C C . GLN A 1 169 ? -4.978 -8.007 21.168 1.00 85.81 169 GLN A C 1
ATOM 1295 O O . GLN A 1 169 ? -3.807 -8.393 21.185 1.00 85.81 169 GLN A O 1
ATOM 1300 N N . ALA A 1 170 ? -5.991 -8.871 21.068 1.00 87.75 170 ALA A N 1
ATOM 1301 C CA . ALA A 1 170 ? -5.803 -10.305 20.856 1.00 87.75 170 ALA A CA 1
ATOM 1302 C C . ALA A 1 170 ? -5.415 -10.658 19.406 1.00 87.75 170 ALA A C 1
ATOM 1304 O O . ALA A 1 170 ? -4.952 -11.773 19.156 1.00 87.75 170 ALA A O 1
ATOM 1305 N N . LEU A 1 171 ? -5.571 -9.737 18.446 1.00 87.69 171 LEU A N 1
ATOM 1306 C CA . LEU A 1 171 ? -5.221 -9.991 17.050 1.00 87.69 171 LEU A CA 1
ATOM 1307 C C . LEU A 1 171 ? -3.695 -10.149 16.888 1.00 87.69 171 LEU A C 1
ATOM 1309 O O . LEU A 1 171 ? -2.942 -9.265 17.306 1.00 87.69 171 LEU A O 1
ATOM 1313 N N . PRO A 1 172 ? -3.211 -11.213 16.213 1.00 88.81 172 PRO A N 1
ATOM 1314 C CA . PRO A 1 172 ? -1.775 -11.471 16.081 1.00 88.81 172 PRO A CA 1
ATOM 1315 C C . PRO A 1 172 ? -0.992 -10.313 15.454 1.00 88.81 172 PRO A C 1
ATOM 1317 O O . PRO A 1 172 ? 0.101 -9.980 15.904 1.00 88.81 172 PRO A O 1
ATOM 1320 N N . TRP A 1 173 ? -1.556 -9.664 14.433 1.00 87.81 173 TRP A N 1
ATOM 1321 C CA . TRP A 1 173 ? -0.902 -8.540 13.765 1.00 87.81 173 TRP A CA 1
ATOM 1322 C C . TRP A 1 173 ? -0.782 -7.323 14.692 1.00 87.81 173 TRP A C 1
ATOM 1324 O O . TRP A 1 173 ? 0.279 -6.710 14.766 1.00 87.81 173 TRP A O 1
ATOM 1334 N N . VAL A 1 174 ? -1.822 -7.018 15.477 1.00 88.00 174 VAL A N 1
ATOM 1335 C CA . VAL A 1 174 ? -1.804 -5.926 16.464 1.00 88.00 174 VAL A CA 1
ATOM 1336 C C . VAL A 1 174 ? -0.706 -6.170 17.494 1.00 88.00 174 VAL A C 1
ATOM 1338 O O . VAL A 1 174 ? 0.070 -5.260 17.782 1.00 88.00 174 VAL A O 1
ATOM 1341 N N . GLN A 1 175 ? -0.574 -7.403 17.989 1.00 89.44 175 GLN A N 1
ATOM 1342 C CA . GLN A 1 175 ? 0.490 -7.779 18.927 1.00 89.44 175 GLN A CA 1
ATOM 1343 C C . GLN A 1 175 ? 1.883 -7.623 18.311 1.00 89.44 175 GLN A C 1
ATOM 1345 O O . GLN A 1 175 ? 2.759 -7.015 18.926 1.00 89.44 175 GLN A O 1
ATOM 1350 N N . ASN A 1 176 ? 2.080 -8.110 17.083 1.00 89.44 176 ASN A N 1
ATOM 1351 C CA . ASN A 1 176 ? 3.363 -8.028 16.384 1.00 89.44 176 ASN A CA 1
ATOM 1352 C C . ASN A 1 176 ? 3.792 -6.571 16.149 1.00 89.44 176 ASN A C 1
ATOM 1354 O O . ASN A 1 176 ? 4.924 -6.198 16.462 1.00 89.44 176 ASN A O 1
ATOM 1358 N N . TRP A 1 177 ? 2.884 -5.728 15.648 1.00 89.06 177 TRP A N 1
ATOM 1359 C CA . TRP A 1 177 ? 3.168 -4.318 15.357 1.00 89.06 177 TRP A CA 1
ATOM 1360 C C . TRP A 1 177 ? 3.254 -3.449 16.618 1.00 89.06 177 TRP A C 1
ATOM 1362 O O . TRP A 1 177 ? 3.998 -2.461 16.639 1.00 89.06 177 TRP A O 1
ATOM 1372 N N . SER A 1 178 ? 2.562 -3.840 17.691 1.00 86.00 178 SER A N 1
ATOM 1373 C CA . SER A 1 178 ? 2.698 -3.212 19.006 1.00 86.00 178 SER A CA 1
ATOM 1374 C C . SER A 1 178 ? 4.031 -3.549 19.675 1.00 86.00 178 SER A C 1
ATOM 1376 O O . SER A 1 178 ? 4.696 -2.651 20.197 1.00 86.00 178 SER A O 1
ATOM 1378 N N . ALA A 1 179 ? 4.508 -4.793 19.554 1.00 88.12 179 ALA A N 1
ATOM 1379 C CA . ALA A 1 179 ? 5.808 -5.213 20.082 1.00 88.12 179 ALA A CA 1
ATOM 1380 C C . ALA A 1 179 ? 6.980 -4.411 19.483 1.00 88.12 179 ALA A C 1
ATOM 1382 O O . ALA A 1 179 ? 7.933 -4.076 20.189 1.00 88.12 179 ALA A O 1
ATOM 1383 N N . VAL A 1 180 ? 6.892 -4.042 18.200 1.00 88.12 180 VAL A N 1
ATOM 1384 C CA . VAL A 1 180 ? 7.900 -3.210 17.512 1.00 88.12 180 VAL A CA 1
ATOM 1385 C C . VAL A 1 180 ? 7.647 -1.700 17.629 1.00 88.12 180 VAL A C 1
ATOM 1387 O O . VAL A 1 180 ? 8.336 -0.915 16.977 1.00 88.12 180 VAL A O 1
ATOM 1390 N N . LYS A 1 181 ? 6.692 -1.270 18.467 1.00 85.81 181 LYS A N 1
ATOM 1391 C CA . LYS A 1 181 ? 6.343 0.145 18.715 1.00 85.81 181 LYS A CA 1
ATOM 1392 C C . LYS A 1 181 ? 5.908 0.916 17.461 1.00 85.81 181 LYS A C 1
ATOM 1394 O O . LYS A 1 181 ? 6.143 2.119 17.350 1.00 85.81 181 LYS A O 1
ATOM 1399 N N . MET A 1 182 ? 5.291 0.231 16.501 1.00 84.06 182 MET A N 1
ATOM 1400 C CA . MET A 1 182 ? 4.765 0.848 15.277 1.00 84.06 182 MET A CA 1
ATOM 1401 C C . MET A 1 182 ? 3.246 1.062 15.327 1.00 84.06 182 MET A C 1
ATOM 1403 O O . MET A 1 182 ? 2.713 1.840 14.532 1.00 84.06 182 MET A O 1
ATOM 1407 N N . LEU A 1 183 ? 2.575 0.390 16.266 1.00 86.06 183 LEU A N 1
ATOM 1408 C CA . LEU A 1 183 ? 1.140 0.459 16.517 1.00 86.06 183 LEU A CA 1
ATOM 1409 C C . LEU A 1 183 ? 0.864 0.507 18.019 1.00 86.06 183 LEU A C 1
ATOM 1411 O O . LEU A 1 183 ? 1.525 -0.180 18.798 1.00 86.06 183 LEU A O 1
ATOM 1415 N N . TRP A 1 184 ? -0.121 1.290 18.437 1.00 81.69 184 TRP A N 1
ATOM 1416 C CA . TRP A 1 184 ? -0.608 1.263 19.811 1.00 81.69 184 TRP A CA 1
ATOM 1417 C C . TRP A 1 184 ? -2.085 1.628 19.880 1.00 81.69 184 TRP A C 1
ATOM 1419 O O . TRP A 1 184 ? -2.623 2.319 19.014 1.00 81.69 184 TRP A O 1
ATOM 1429 N N . LEU A 1 185 ? -2.716 1.126 20.933 1.00 83.62 185 LEU A N 1
ATOM 1430 C CA . LEU A 1 185 ? -4.102 1.379 21.287 1.00 83.62 185 LEU A CA 1
ATOM 1431 C C . LEU A 1 185 ? -4.077 2.076 22.644 1.00 83.62 185 LEU A C 1
ATOM 1433 O O . LEU A 1 185 ? -3.351 1.624 23.534 1.00 83.62 185 LEU A O 1
ATOM 1437 N N . ASN A 1 186 ? -4.807 3.174 22.791 1.00 80.62 186 ASN A N 1
ATOM 1438 C CA . ASN A 1 186 ? -4.950 3.850 24.075 1.00 80.62 186 ASN A CA 1
ATOM 1439 C C . ASN A 1 186 ? -6.422 4.135 24.336 1.00 80.62 186 ASN A C 1
ATOM 1441 O O . ASN A 1 186 ? -6.977 5.007 23.679 1.00 80.62 186 ASN A O 1
ATOM 1445 N N . ASP A 1 187 ? -7.010 3.408 25.283 1.00 79.50 187 ASP A N 1
ATOM 1446 C CA . ASP A 1 187 ? -8.364 3.669 25.766 1.00 79.50 187 ASP A CA 1
ATOM 1447 C C . ASP A 1 187 ? -8.340 4.924 26.636 1.00 79.50 187 ASP A C 1
ATOM 1449 O O . ASP A 1 187 ? -7.923 4.887 27.798 1.00 79.50 187 ASP A O 1
ATOM 1453 N N . GLY A 1 188 ? -8.701 6.058 26.053 1.00 72.44 188 GLY A N 1
ATOM 1454 C CA . GLY A 1 188 ? -8.654 7.318 26.775 1.00 72.44 188 GLY A CA 1
ATOM 1455 C C . GLY A 1 188 ? -9.971 7.646 27.473 1.00 72.44 188 GLY A C 1
ATOM 1456 O O . GLY A 1 188 ? -9.987 8.447 28.410 1.00 72.44 188 GLY A O 1
ATOM 1457 N N . ASN A 1 189 ? -11.079 7.059 27.020 1.00 77.19 189 ASN A N 1
ATOM 1458 C CA . ASN A 1 189 ? -12.409 7.311 27.569 1.00 77.19 189 ASN A CA 1
ATOM 1459 C C . ASN A 1 189 ? -12.840 6.245 28.610 1.00 77.19 189 ASN A C 1
ATOM 1461 O O . ASN A 1 189 ? -13.768 6.492 29.385 1.00 77.19 189 ASN A O 1
ATOM 1465 N N . GLY A 1 190 ? -12.133 5.111 28.676 1.00 78.06 190 GLY A N 1
ATOM 1466 C CA . GLY A 1 190 ? -12.360 4.001 29.600 1.00 78.06 190 GLY A CA 1
ATOM 1467 C C . GLY A 1 190 ? -13.585 3.141 29.276 1.00 78.06 190 GLY A C 1
ATOM 1468 O O . GLY A 1 190 ? -14.076 2.449 30.174 1.00 78.06 190 GLY A O 1
ATOM 1469 N N . ASP A 1 191 ? -14.123 3.209 28.056 1.00 81.75 191 ASP A N 1
ATOM 1470 C CA . ASP A 1 191 ? -15.325 2.483 27.626 1.00 81.75 191 ASP A CA 1
ATOM 1471 C C . ASP A 1 191 ? -15.023 1.062 27.112 1.00 81.75 191 ASP A C 1
ATOM 1473 O O . ASP A 1 191 ? -15.940 0.244 26.969 1.00 81.75 191 ASP A O 1
ATOM 1477 N N . GLY A 1 192 ? -13.743 0.732 26.905 1.00 80.75 192 GLY A N 1
ATOM 1478 C CA . GLY A 1 192 ? -13.283 -0.569 26.431 1.00 80.75 192 GLY A CA 1
ATOM 1479 C C . GLY A 1 192 ? -13.573 -0.851 24.953 1.00 80.75 192 GLY A C 1
ATOM 1480 O O . GLY A 1 192 ? -13.364 -1.990 24.516 1.00 80.75 192 GLY A O 1
ATOM 1481 N N . ILE A 1 193 ? -14.036 0.134 24.180 1.00 84.88 193 ILE A N 1
ATOM 1482 C CA . ILE A 1 193 ? -14.357 0.053 22.750 1.00 84.88 193 ILE A CA 1
ATOM 1483 C C . ILE A 1 193 ? -13.315 0.847 21.969 1.00 84.88 193 ILE A C 1
ATOM 1485 O O . ILE A 1 193 ? -13.071 2.009 22.242 1.00 84.88 193 ILE A O 1
ATOM 1489 N N . LEU A 1 194 ? -12.729 0.248 20.933 1.00 83.56 194 LEU A N 1
ATOM 1490 C CA . LEU A 1 194 ? -11.711 0.925 20.142 1.00 83.56 194 LEU A CA 1
ATOM 1491 C C . LEU A 1 194 ? -12.331 2.004 19.250 1.00 83.56 194 LEU A C 1
ATOM 1493 O O . LEU A 1 194 ? -12.997 1.693 18.253 1.00 83.56 194 LEU A O 1
ATOM 1497 N N . GLN A 1 195 ? -12.036 3.263 19.550 1.00 79.81 195 GLN A N 1
ATOM 1498 C CA . GLN A 1 195 ? -12.420 4.403 18.722 1.00 79.81 195 GLN A CA 1
ATOM 1499 C C . GLN A 1 195 ? -11.289 4.843 17.775 1.00 79.81 195 GLN A C 1
ATOM 1501 O O . GLN A 1 195 ? -10.116 4.494 17.927 1.00 79.81 195 GLN A O 1
ATOM 1506 N N . LEU A 1 196 ? -11.628 5.631 16.749 1.00 77.00 196 LEU A N 1
ATOM 1507 C CA . LEU A 1 196 ? -10.653 6.076 15.744 1.00 77.00 196 LEU A CA 1
ATOM 1508 C C . LEU A 1 196 ? -9.558 6.985 16.331 1.00 77.00 196 LEU A C 1
ATOM 1510 O O . LEU A 1 196 ? -8.423 6.986 15.857 1.00 77.00 196 LEU A O 1
ATOM 1514 N N . ASN A 1 197 ? -9.901 7.761 17.355 1.00 75.56 197 ASN A N 1
ATOM 1515 C CA . ASN A 1 197 ? -9.015 8.653 18.104 1.00 75.56 197 ASN A CA 1
ATOM 1516 C C . ASN A 1 197 ? -8.139 7.923 19.145 1.00 75.56 197 ASN A C 1
ATOM 1518 O O . ASN A 1 197 ? -7.270 8.558 19.740 1.00 75.56 197 ASN A O 1
ATOM 1522 N N . GLU A 1 198 ? -8.340 6.616 19.315 1.00 77.69 198 GLU A N 1
ATOM 1523 C CA . GLU A 1 198 ? -7.628 5.724 20.244 1.00 77.69 198 GLU A CA 1
ATOM 1524 C C . GLU A 1 198 ? -6.744 4.703 19.511 1.00 77.69 198 GLU A C 1
ATOM 1526 O O . GLU A 1 198 ? -5.916 4.015 20.117 1.00 77.69 198 GLU A O 1
ATOM 1531 N N . PHE A 1 199 ? -6.895 4.624 18.186 1.00 81.62 199 PHE A N 1
ATOM 1532 C CA . PHE A 1 199 ? -6.086 3.809 17.297 1.00 81.62 199 PHE A CA 1
ATOM 1533 C C . PHE A 1 199 ? -4.951 4.620 16.681 1.00 81.62 199 PHE A C 1
ATOM 1535 O O . PHE A 1 199 ? -5.162 5.616 15.982 1.00 81.62 199 PHE A O 1
ATOM 1542 N N . PHE A 1 200 ? -3.727 4.135 16.856 1.00 80.19 200 PHE A N 1
ATOM 1543 C CA . PHE A 1 200 ? -2.554 4.835 16.379 1.00 80.19 200 PHE A CA 1
ATOM 1544 C C . PHE A 1 200 ? -1.596 3.905 15.640 1.00 80.19 200 PHE A C 1
ATOM 1546 O O . PHE A 1 200 ? -1.132 2.891 16.160 1.00 80.19 200 PHE A O 1
ATOM 1553 N N . MET A 1 201 ? -1.262 4.296 14.413 1.00 82.44 201 MET A N 1
ATOM 1554 C CA . MET A 1 201 ? -0.401 3.539 13.513 1.00 82.44 201 MET A CA 1
ATOM 1555 C C . MET A 1 201 ? 0.534 4.487 12.767 1.00 82.44 201 MET A C 1
ATOM 1557 O O . MET A 1 201 ? 0.112 5.537 12.276 1.00 82.44 201 MET A O 1
ATOM 1561 N N . ARG A 1 202 ? 1.811 4.115 12.647 1.00 82.12 202 ARG A N 1
ATOM 1562 C CA . ARG A 1 202 ? 2.768 4.866 11.822 1.00 82.12 202 ARG A CA 1
ATOM 1563 C C . ARG A 1 202 ? 2.446 4.739 10.334 1.00 82.12 202 ARG A C 1
ATOM 1565 O O . ARG A 1 202 ? 2.238 3.640 9.834 1.00 82.12 202 ARG A O 1
ATOM 1572 N N . ALA A 1 203 ? 2.496 5.862 9.613 1.00 78.69 203 ALA A N 1
ATOM 1573 C CA . ALA A 1 203 ? 2.269 5.889 8.165 1.00 78.69 203 ALA A CA 1
ATOM 1574 C C . ALA A 1 203 ? 3.227 4.948 7.407 1.00 78.69 203 ALA A C 1
ATOM 1576 O O . ALA A 1 203 ? 2.824 4.288 6.452 1.00 78.69 203 ALA A O 1
ATOM 1577 N N . ASP A 1 204 ? 4.465 4.825 7.893 1.00 80.62 204 ASP A N 1
ATOM 1578 C CA . ASP A 1 204 ? 5.523 4.011 7.283 1.00 80.62 204 ASP A CA 1
ATOM 1579 C C . ASP A 1 204 ? 5.206 2.506 7.267 1.00 80.62 204 ASP A C 1
ATOM 1581 O O . ASP A 1 204 ? 5.737 1.776 6.432 1.00 80.62 204 ASP A O 1
ATOM 1585 N N . ILE A 1 205 ? 4.346 2.026 8.177 1.00 85.69 205 ILE A N 1
ATOM 1586 C CA . ILE A 1 205 ? 3.997 0.602 8.259 1.00 85.69 205 ILE A CA 1
ATOM 1587 C C . ILE A 1 205 ? 2.713 0.247 7.525 1.00 85.69 205 ILE A C 1
ATOM 1589 O O . ILE A 1 205 ? 2.450 -0.937 7.356 1.00 85.69 205 ILE A O 1
ATOM 1593 N N . VAL A 1 206 ? 1.932 1.224 7.052 1.00 86.00 206 VAL A N 1
ATOM 1594 C CA . VAL A 1 206 ? 0.611 0.973 6.450 1.00 86.00 206 VAL A CA 1
ATOM 1595 C C . VAL A 1 206 ? 0.714 -0.047 5.320 1.00 86.00 206 VAL A C 1
ATOM 1597 O O . VAL A 1 206 ? -0.016 -1.031 5.319 1.00 86.00 206 VAL A O 1
ATOM 1600 N N . VAL A 1 207 ? 1.667 0.124 4.401 1.00 87.44 207 VAL A N 1
ATOM 1601 C CA . VAL A 1 207 ? 1.849 -0.790 3.261 1.00 87.44 207 VAL A CA 1
ATOM 1602 C C . VAL A 1 207 ? 2.230 -2.203 3.715 1.00 87.44 207 VAL A C 1
ATOM 1604 O O . VAL A 1 207 ? 1.719 -3.174 3.168 1.00 87.44 207 VAL A O 1
ATOM 1607 N N . LEU A 1 208 ? 3.094 -2.325 4.727 1.00 88.06 208 LEU A N 1
ATOM 1608 C CA . LEU A 1 208 ? 3.571 -3.615 5.239 1.00 88.06 208 LEU A CA 1
ATOM 1609 C C . LEU A 1 208 ? 2.515 -4.336 6.085 1.00 88.06 208 LEU A C 1
ATOM 1611 O O . LEU A 1 208 ? 2.401 -5.553 6.010 1.00 88.06 208 LEU A O 1
ATOM 1615 N N . ALA A 1 209 ? 1.732 -3.590 6.862 1.00 88.06 209 ALA A N 1
ATOM 1616 C CA . ALA A 1 209 ? 0.677 -4.120 7.716 1.00 88.06 209 ALA A CA 1
ATOM 1617 C C . ALA A 1 209 ? -0.616 -4.411 6.937 1.00 88.06 209 ALA A C 1
ATOM 1619 O O . ALA A 1 209 ? -1.413 -5.233 7.373 1.00 88.06 209 ALA A O 1
ATOM 1620 N N . THR A 1 210 ? -0.830 -3.780 5.776 1.00 89.12 210 THR A N 1
ATOM 1621 C CA . THR A 1 210 ? -2.057 -3.916 4.965 1.00 89.12 210 THR A CA 1
ATOM 1622 C C . THR A 1 210 ? -2.469 -5.371 4.697 1.00 89.12 210 THR A C 1
ATOM 1624 O O . THR A 1 210 ? -3.633 -5.690 4.937 1.00 89.12 210 THR A O 1
ATOM 1627 N N . PRO A 1 211 ? -1.578 -6.286 4.262 1.00 89.00 211 PRO A N 1
ATOM 1628 C CA . PRO A 1 211 ? -1.947 -7.689 4.078 1.00 89.00 211 PRO A CA 1
ATOM 1629 C C . PRO A 1 211 ? -2.471 -8.347 5.357 1.00 89.00 211 PRO A C 1
ATOM 1631 O O . PRO A 1 211 ? -3.407 -9.135 5.301 1.00 89.00 211 PRO A O 1
ATOM 1634 N N . GLU A 1 212 ? -1.889 -8.010 6.507 1.00 88.06 212 GLU A N 1
ATOM 1635 C CA . GLU A 1 212 ? -2.281 -8.566 7.803 1.00 88.06 212 GLU A CA 1
ATOM 1636 C C . GLU A 1 212 ? -3.603 -7.969 8.299 1.00 88.06 212 GLU A C 1
ATOM 1638 O O . GLU A 1 212 ? -4.460 -8.705 8.784 1.00 88.06 212 GLU A O 1
ATOM 1643 N N . ILE A 1 213 ? -3.811 -6.662 8.095 1.00 86.31 213 ILE A N 1
ATOM 1644 C CA . ILE A 1 213 ? -5.079 -5.965 8.369 1.00 86.31 213 ILE A CA 1
ATOM 1645 C C . ILE A 1 213 ? -6.211 -6.567 7.528 1.00 86.31 213 ILE A C 1
ATOM 1647 O O . ILE A 1 213 ? -7.319 -6.775 8.018 1.00 86.31 213 ILE A O 1
ATOM 1651 N N . ALA A 1 214 ? -5.929 -6.893 6.266 1.00 84.69 214 ALA A N 1
ATOM 1652 C CA . ALA A 1 214 ? -6.876 -7.531 5.360 1.00 84.69 214 ALA A CA 1
ATOM 1653 C C . ALA A 1 214 ? -7.086 -9.034 5.627 1.00 84.69 214 ALA A C 1
ATOM 1655 O O . ALA A 1 214 ? -7.882 -9.669 4.937 1.00 84.69 214 ALA A O 1
ATOM 1656 N N . GLY A 1 215 ? -6.394 -9.620 6.611 1.00 84.31 215 GLY A N 1
ATOM 1657 C CA . GLY A 1 215 ? -6.498 -11.046 6.928 1.00 84.31 215 GLY A CA 1
ATOM 1658 C C . GLY A 1 215 ? -5.939 -11.964 5.836 1.00 84.31 215 GLY A C 1
ATOM 1659 O O . GLY A 1 215 ? -6.353 -13.120 5.731 1.00 84.31 215 GLY A O 1
ATOM 1660 N N . LEU A 1 216 ? -5.022 -11.466 5.000 1.00 87.12 216 LEU A N 1
ATOM 1661 C CA . LEU A 1 216 ? -4.393 -12.254 3.943 1.00 87.12 216 LEU A CA 1
ATOM 1662 C C . LEU A 1 216 ? -3.428 -13.296 4.533 1.00 87.12 216 LEU A C 1
ATOM 1664 O O . LEU A 1 216 ? -2.852 -13.081 5.603 1.00 87.12 216 LEU A O 1
ATOM 1668 N N . PRO A 1 217 ? -3.188 -14.417 3.824 1.00 88.38 217 PRO A N 1
ATOM 1669 C CA . PRO A 1 217 ? -2.209 -15.411 4.249 1.00 88.38 217 PRO A CA 1
ATOM 1670 C C . PRO A 1 217 ? -0.830 -14.789 4.504 1.00 88.38 217 PRO A C 1
ATOM 1672 O O . PRO A 1 217 ? -0.386 -13.931 3.740 1.00 88.38 217 PRO A O 1
ATOM 1675 N N . TYR A 1 218 ? -0.106 -15.287 5.515 1.00 87.44 218 TYR A N 1
ATOM 1676 C CA . TYR A 1 218 ? 1.198 -14.735 5.926 1.00 87.44 218 TYR A CA 1
ATOM 1677 C C . TYR A 1 218 ? 2.211 -14.635 4.768 1.00 87.44 218 TYR A C 1
ATOM 1679 O O . TYR A 1 218 ? 3.038 -13.727 4.733 1.00 87.44 218 TYR A O 1
ATOM 1687 N N . VAL A 1 219 ? 2.118 -15.544 3.790 1.00 89.88 219 VAL A N 1
ATOM 1688 C CA . VAL A 1 219 ? 2.968 -15.562 2.591 1.00 89.88 219 VAL A CA 1
ATOM 1689 C C . VAL A 1 219 ? 2.849 -14.255 1.801 1.00 89.88 219 VAL A C 1
ATOM 1691 O O . VAL A 1 219 ? 3.838 -13.795 1.236 1.00 89.88 219 VAL A O 1
ATOM 1694 N N . ILE A 1 220 ? 1.672 -13.621 1.793 1.00 90.00 220 ILE A N 1
ATOM 1695 C CA . ILE A 1 220 ? 1.451 -12.334 1.127 1.00 90.00 220 ILE A CA 1
ATOM 1696 C C . ILE A 1 220 ? 2.114 -11.193 1.905 1.00 90.00 220 ILE A C 1
ATOM 1698 O O . ILE A 1 220 ? 2.773 -10.364 1.285 1.00 90.00 220 ILE A O 1
ATOM 1702 N N . SER A 1 221 ? 2.030 -11.180 3.242 1.00 87.75 221 SER A N 1
ATOM 1703 C CA . SER A 1 221 ? 2.792 -10.227 4.073 1.00 87.75 221 SER A CA 1
ATOM 1704 C C . SER A 1 221 ? 4.302 -10.367 3.819 1.00 87.75 221 SER A C 1
ATOM 1706 O O . SER A 1 221 ? 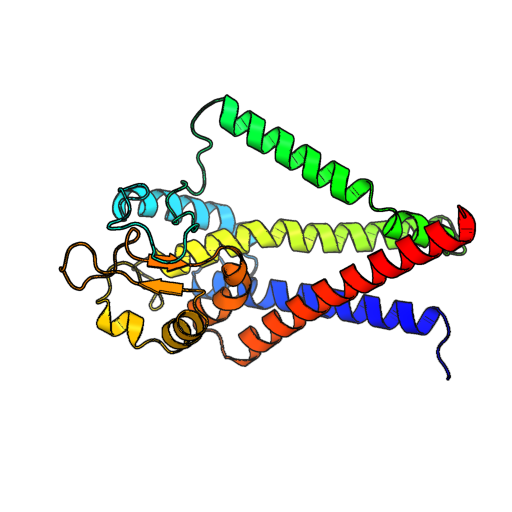4.988 -9.386 3.523 1.00 87.75 221 SER A O 1
ATOM 1708 N N . GLY A 1 222 ? 4.808 -11.606 3.783 1.00 90.06 222 GLY A N 1
ATOM 1709 C CA . GLY A 1 222 ? 6.203 -11.899 3.441 1.00 90.06 222 GLY A CA 1
ATOM 1710 C C . GLY A 1 222 ? 6.598 -11.444 2.031 1.00 90.06 222 GLY A C 1
ATOM 1711 O O . GLY A 1 222 ? 7.687 -10.902 1.843 1.00 90.06 222 GLY A O 1
ATOM 1712 N N . LEU A 1 223 ? 5.711 -11.606 1.045 1.00 92.00 223 LEU A N 1
ATOM 1713 C CA . LEU A 1 223 ? 5.924 -11.129 -0.323 1.00 92.00 223 LEU A CA 1
ATOM 1714 C C . LEU A 1 223 ? 5.999 -9.597 -0.386 1.00 92.00 223 LEU A C 1
ATOM 1716 O O . LEU A 1 223 ? 6.894 -9.064 -1.040 1.00 92.00 223 LEU A O 1
ATOM 1720 N N . VAL A 1 224 ? 5.103 -8.887 0.308 1.00 91.25 224 VAL A N 1
ATOM 1721 C CA . VAL A 1 224 ? 5.111 -7.415 0.387 1.00 91.25 224 VAL A CA 1
ATOM 1722 C C . VAL A 1 224 ? 6.378 -6.915 1.075 1.00 91.25 224 VAL A C 1
ATOM 1724 O O . VAL A 1 224 ? 7.027 -6.002 0.563 1.00 91.25 224 VAL A O 1
ATOM 1727 N N . ALA A 1 225 ? 6.792 -7.548 2.174 1.00 90.00 225 ALA A N 1
ATOM 1728 C CA . ALA A 1 225 ? 8.046 -7.229 2.854 1.00 90.00 225 ALA A CA 1
ATOM 1729 C C . ALA A 1 225 ? 9.269 -7.457 1.945 1.00 90.00 225 ALA A C 1
ATOM 1731 O O . ALA A 1 225 ? 10.155 -6.601 1.866 1.00 90.00 225 ALA A O 1
ATOM 1732 N N . ALA A 1 226 ? 9.300 -8.569 1.201 1.00 90.75 226 ALA A N 1
ATOM 1733 C CA . ALA A 1 226 ? 10.349 -8.849 0.222 1.00 90.75 226 ALA A CA 1
ATOM 1734 C C . ALA A 1 226 ? 10.362 -7.820 -0.922 1.00 90.75 226 ALA A C 1
ATOM 1736 O O . ALA A 1 226 ? 11.432 -7.345 -1.306 1.00 90.75 226 ALA A O 1
ATOM 1737 N N . GLY A 1 227 ? 9.190 -7.427 -1.428 1.00 89.75 227 GLY A N 1
ATOM 1738 C CA . GLY A 1 227 ? 9.042 -6.372 -2.433 1.00 89.75 227 GLY A CA 1
ATOM 1739 C C . GLY A 1 227 ? 9.526 -5.009 -1.930 1.00 89.75 227 GLY A C 1
ATOM 1740 O O . GLY A 1 227 ? 10.250 -4.315 -2.644 1.00 89.75 227 GLY A O 1
ATOM 1741 N N . GLY A 1 228 ? 9.209 -4.654 -0.681 1.00 88.06 228 GLY A N 1
ATOM 1742 C CA . GLY A 1 228 ? 9.698 -3.436 -0.028 1.00 88.06 228 GLY A CA 1
ATOM 1743 C C . GLY A 1 228 ? 11.223 -3.412 0.110 1.00 88.06 228 GLY A C 1
ATOM 1744 O O . GLY A 1 228 ? 11.860 -2.410 -0.219 1.00 88.06 228 GLY A O 1
ATOM 1745 N N . MET A 1 229 ? 11.836 -4.533 0.505 1.00 88.81 229 MET A N 1
ATOM 1746 C CA . MET A 1 229 ? 13.299 -4.650 0.530 1.00 88.81 229 MET A CA 1
ATOM 1747 C C . MET A 1 229 ? 13.914 -4.575 -0.871 1.00 88.81 229 MET A C 1
ATOM 1749 O O . MET A 1 229 ? 14.929 -3.901 -1.052 1.00 88.81 229 MET A O 1
ATOM 1753 N N . ALA A 1 230 ? 13.297 -5.212 -1.871 1.00 87.62 230 ALA A N 1
ATOM 1754 C CA . ALA A 1 230 ? 13.748 -5.131 -3.259 1.00 87.62 230 ALA A CA 1
ATOM 1755 C C . ALA A 1 230 ? 13.717 -3.683 -3.780 1.00 87.62 230 ALA A C 1
ATOM 1757 O O . ALA A 1 230 ? 14.667 -3.250 -4.434 1.00 87.62 230 ALA A O 1
ATOM 1758 N N . ALA A 1 231 ? 12.682 -2.912 -3.431 1.00 86.75 231 ALA A N 1
ATOM 1759 C CA . ALA A 1 231 ? 12.580 -1.490 -3.756 1.00 86.75 231 ALA A CA 1
ATOM 1760 C C . ALA A 1 231 ? 13.722 -0.670 -3.136 1.00 86.75 231 ALA A C 1
ATOM 1762 O O . ALA A 1 231 ? 14.389 0.111 -3.825 1.00 86.75 231 ALA A O 1
ATOM 1763 N N . ALA A 1 232 ? 13.970 -0.874 -1.838 1.00 87.25 232 ALA A N 1
ATOM 1764 C CA . ALA A 1 232 ? 15.014 -0.169 -1.103 1.00 87.25 232 ALA A CA 1
ATOM 1765 C C . ALA A 1 232 ? 16.410 -0.481 -1.664 1.00 87.25 232 ALA A C 1
ATOM 1767 O O . ALA A 1 232 ? 17.185 0.437 -1.932 1.00 87.25 232 ALA A O 1
ATOM 1768 N N . MET A 1 233 ? 16.709 -1.760 -1.915 1.00 88.06 233 MET A N 1
ATOM 1769 C CA . MET A 1 233 ? 17.993 -2.170 -2.489 1.00 88.06 233 MET A CA 1
ATOM 1770 C C . MET A 1 233 ? 18.182 -1.664 -3.920 1.00 88.06 233 MET A C 1
ATOM 1772 O O . MET A 1 233 ? 19.261 -1.170 -4.241 1.00 88.06 233 MET A O 1
ATOM 1776 N N . SER A 1 234 ? 17.145 -1.716 -4.765 1.00 83.69 234 SER A N 1
ATOM 1777 C CA . SER A 1 234 ? 17.227 -1.194 -6.135 1.00 83.69 234 SER A CA 1
ATOM 1778 C C . SER A 1 234 ? 17.494 0.314 -6.160 1.00 83.69 234 SER A C 1
ATOM 1780 O O . SER A 1 234 ? 18.206 0.795 -7.041 1.00 83.69 234 SER A O 1
ATOM 1782 N N . THR A 1 235 ? 16.935 1.066 -5.208 1.00 84.88 235 THR A N 1
ATOM 1783 C CA . THR A 1 235 ? 17.159 2.515 -5.103 1.00 84.88 235 THR A CA 1
ATOM 1784 C C . THR A 1 235 ? 18.563 2.815 -4.582 1.00 84.88 235 THR A C 1
ATOM 1786 O O . THR A 1 235 ? 19.246 3.679 -5.130 1.00 84.88 235 THR A O 1
ATOM 1789 N N . ALA A 1 236 ? 19.022 2.077 -3.566 1.00 86.62 236 ALA A N 1
ATOM 1790 C CA . ALA A 1 236 ? 20.371 2.214 -3.023 1.00 86.62 236 ALA A CA 1
ATOM 1791 C C . ALA A 1 236 ? 21.441 1.945 -4.094 1.00 86.62 236 ALA A C 1
ATOM 1793 O O . ALA A 1 236 ? 22.347 2.756 -4.259 1.00 86.62 236 ALA A O 1
ATOM 1794 N N . ASP A 1 237 ? 21.296 0.868 -4.869 1.00 83.44 237 ASP A N 1
ATOM 1795 C CA . ASP A 1 237 ? 22.201 0.532 -5.977 1.00 83.44 237 ASP A CA 1
ATOM 1796 C C . ASP A 1 237 ? 22.227 1.636 -7.050 1.00 83.44 237 ASP A C 1
ATOM 1798 O O . ASP A 1 237 ? 23.292 2.114 -7.444 1.00 83.44 237 ASP A O 1
ATOM 1802 N N . GLY A 1 238 ? 21.049 2.124 -7.462 1.00 79.06 238 GLY A N 1
ATOM 1803 C CA . GLY A 1 238 ? 20.936 3.203 -8.446 1.00 79.06 238 GLY A CA 1
ATOM 1804 C C . GLY A 1 238 ? 21.594 4.513 -7.999 1.00 79.06 238 GLY A C 1
ATOM 1805 O O . GLY A 1 238 ? 22.265 5.171 -8.798 1.00 79.06 238 GLY A O 1
ATOM 1806 N N . LEU A 1 239 ? 21.437 4.887 -6.725 1.00 84.25 239 LEU A N 1
ATOM 1807 C CA . LEU A 1 239 ? 22.054 6.089 -6.158 1.00 84.25 239 LEU A CA 1
ATOM 1808 C C . LEU A 1 239 ? 23.565 5.930 -5.972 1.00 84.25 239 LEU A C 1
ATOM 1810 O O . LEU A 1 239 ? 24.306 6.851 -6.309 1.00 84.25 239 LEU A O 1
ATOM 1814 N N . LEU A 1 240 ? 24.035 4.775 -5.494 1.00 85.81 240 LEU A N 1
ATOM 1815 C CA . LEU A 1 240 ? 25.466 4.497 -5.347 1.00 85.81 240 LEU A CA 1
ATOM 1816 C C . LEU A 1 240 ? 26.189 4.566 -6.694 1.00 85.81 240 LEU A C 1
ATOM 1818 O O . LEU A 1 240 ? 27.257 5.169 -6.778 1.00 85.81 240 LEU A O 1
ATOM 1822 N N . LEU A 1 241 ? 25.592 4.022 -7.758 1.00 81.00 241 LEU A N 1
ATOM 1823 C CA . LEU A 1 241 ? 26.154 4.097 -9.106 1.00 81.00 241 LEU A CA 1
ATOM 1824 C C . LEU A 1 241 ? 26.169 5.534 -9.649 1.00 81.00 241 LEU A C 1
ATOM 1826 O O . LEU A 1 241 ? 27.132 5.935 -10.302 1.00 81.00 241 LEU A O 1
ATOM 1830 N N . ALA A 1 242 ? 25.134 6.328 -9.362 1.00 79.25 242 ALA A N 1
ATOM 1831 C CA . ALA A 1 242 ? 25.109 7.740 -9.739 1.00 79.25 242 ALA A CA 1
ATOM 1832 C C . ALA A 1 242 ? 26.202 8.545 -9.017 1.00 79.25 242 ALA A C 1
ATOM 1834 O O . ALA A 1 242 ? 26.907 9.317 -9.663 1.00 79.25 242 ALA A O 1
ATOM 1835 N N . ILE A 1 243 ? 26.377 8.325 -7.710 1.00 84.56 243 ILE A N 1
ATOM 1836 C CA . ILE A 1 243 ? 27.431 8.964 -6.910 1.00 84.56 243 ILE A CA 1
ATOM 1837 C C . ILE A 1 243 ? 28.814 8.540 -7.411 1.00 84.56 243 ILE A C 1
ATOM 1839 O O . ILE A 1 243 ? 29.672 9.393 -7.612 1.00 84.56 243 ILE A O 1
ATOM 1843 N N . ALA A 1 244 ? 29.031 7.244 -7.654 1.00 83.25 244 ALA A N 1
ATOM 1844 C CA . ALA A 1 244 ? 30.306 6.733 -8.149 1.00 83.25 244 ALA A CA 1
ATOM 1845 C C . ALA A 1 244 ? 30.678 7.347 -9.506 1.00 83.25 244 ALA A C 1
ATOM 1847 O O . ALA A 1 244 ? 31.810 7.788 -9.679 1.00 83.25 244 ALA A O 1
ATOM 1848 N N . ASN A 1 245 ? 29.721 7.438 -10.437 1.00 75.88 245 ASN A N 1
ATOM 1849 C CA . ASN A 1 245 ? 29.953 8.060 -11.739 1.00 75.88 245 ASN A CA 1
ATOM 1850 C C . ASN A 1 245 ? 30.273 9.552 -11.608 1.00 75.88 245 ASN A C 1
ATOM 1852 O O . ASN A 1 245 ? 31.249 9.993 -12.209 1.00 75.88 245 ASN A O 1
ATOM 1856 N N . ALA A 1 246 ? 29.505 10.300 -10.806 1.00 82.19 246 ALA A N 1
ATOM 1857 C CA . ALA A 1 246 ? 29.755 11.722 -10.568 1.00 82.19 246 ALA A CA 1
ATOM 1858 C C . ALA A 1 246 ? 31.154 11.950 -9.974 1.00 82.19 246 ALA A C 1
ATOM 1860 O O . ALA A 1 246 ? 31.926 12.735 -10.504 1.00 82.19 246 ALA A O 1
ATOM 1861 N N . LEU A 1 247 ? 31.541 11.189 -8.945 1.00 85.25 247 LEU A N 1
ATOM 1862 C CA . LEU A 1 247 ? 32.883 11.284 -8.358 1.00 85.25 247 LEU A CA 1
ATOM 1863 C C . LEU A 1 247 ? 33.994 10.880 -9.337 1.00 85.25 247 LEU A C 1
ATOM 1865 O O . LEU A 1 247 ? 35.078 11.429 -9.255 1.00 85.25 247 LEU A O 1
ATOM 1869 N N . SER A 1 248 ? 33.763 9.915 -10.229 1.00 85.62 248 SER A N 1
ATOM 1870 C CA . SER A 1 248 ? 34.794 9.453 -11.173 1.00 85.62 248 SER A CA 1
ATOM 1871 C C . SER A 1 248 ? 34.985 10.352 -12.396 1.00 85.62 248 SER A C 1
ATOM 1873 O O . SER A 1 248 ? 36.030 10.285 -13.039 1.00 85.62 248 SER A O 1
ATOM 1875 N N . HIS A 1 249 ? 33.954 11.116 -12.765 1.00 74.50 249 HIS A N 1
ATOM 1876 C CA . HIS A 1 249 ? 33.956 11.962 -13.956 1.00 74.50 249 HIS A CA 1
ATOM 1877 C C . HIS A 1 249 ? 34.119 13.451 -13.634 1.00 74.50 249 HIS A C 1
ATOM 1879 O O . HIS A 1 249 ? 34.662 14.168 -14.474 1.00 74.50 249 HIS A O 1
ATOM 1885 N N . ASP A 1 250 ? 33.676 13.900 -12.454 1.00 77.00 250 ASP A N 1
ATOM 1886 C CA . ASP A 1 250 ? 33.669 15.318 -12.073 1.00 77.00 250 ASP A CA 1
ATOM 1887 C C . ASP A 1 250 ? 34.780 15.703 -11.069 1.00 77.00 250 ASP A C 1
ATOM 1889 O O . ASP A 1 250 ? 35.022 16.898 -10.880 1.00 77.00 250 ASP A O 1
ATOM 1893 N N . LEU A 1 251 ? 35.461 14.735 -10.435 1.00 65.62 251 LEU A N 1
ATOM 1894 C CA . LEU A 1 251 ? 36.654 14.937 -9.587 1.00 65.62 251 LEU A CA 1
ATOM 1895 C C . LEU A 1 251 ? 37.880 14.249 -10.195 1.00 65.62 251 LEU A C 1
ATOM 1897 O O . LEU A 1 251 ? 38.982 14.826 -10.049 1.00 65.62 251 LEU A O 1
#

pLDDT: mean 79.25, std 10.41, range [43.06, 92.0]

Secondary structure (DSSP, 8-state):
----HHHHHHHHHHHHHHHHHHHHHHHHHHHHHTTS-S-HHHHHHHHHHHHHHHHHHTTTTPPPSS--SSS----TTS-TT---SHHHHHHHHHHHHHHHHHHH--HHHHHHHTTSS-HHHHHHHHHHHHHHHHHHHHHHHHHHHHHHHHHH-TTSTT--TTSBHHHHHTSHHHHHHHHTTSEEE--SSSSSB--TTTEEE-GGGHHHHHHHHTT--HHHHHHHHHHHHHHHHHHHHHHHHHHHHHHHHH-

Radius of gyration: 21.29 Å; chains: 1; bounding box: 57×43×60 Å

Sequence (251 aa):
MLGGMRAVTWTQVAQYIVLIIAYLIPVIWMSNTQGFGIIPHFGYGEAVARIQELEPVVQLGAAAVDKPPFGGVKILSVPHFDPQGGMQSWSFATLAICMMMGTASLPHILMRYFTTPSVRDARKSVAYSLFFIFLLYFTAPALATLTKLQLLDPTLATSIIGKSIAEVQALPWVQNWSAVKMLWLNDGNGDGILQLNEFFMRADIVVLATPEIAGLPYVISGLVAAGGMAAAMSTADGLLLAIANALSHDL